Protein AF-A0A846TZV5-F1 (afdb_monomer)

pLDDT: mean 81.83, std 16.03, range [25.34, 96.94]

Mean predicted aligned error: 9.6 Å

Foldseek 3Di:
DVPVQVVVLVVQVPDDPVSLVVLLVVLVVVLVVVLVVVLVVLVVVCVVVVPDDVVVVLVPDPCVLVPVLDPPPLPFPPALQDPVVVVVRCVVCVPVNCPCVVSCRSLVSNLVSVVVVCVVVPLLAPVCVVVLVVLLCCLVVPLVVVLVCCCPPPVPRCVSVNVRPSVSSNVSNVVSVVSVLNNVDPDNPPVNVLVVLCVQQVVVLVVQLVVVCSLCCGSNHVVVSVVCGDDCVVVVVVVVSVVSSVVSSVCSVVCVVPDVHHPVVVVVVVVVVVVVVVVVVVVVVVVVD

Secondary structure (DSSP, 8-state):
-TTHHHHHHHHHHHS-HHHHHHHHHHHHHHHHHHHHHHHHHHHHHHHHTTPPPHHHHHHHSTTHHHHSS----SS-----S-HHHHHHHHHHTTTGGGTTHHHHHHHHHHHHHHHHHHHHTTTTSGGGHHHHHHHHIIIIIIIHHHHHHHHHH-GGG-HHHIIIIIHHHHHHHHHHHHHHHHTT-S--HHHHHHHHHHHHTHHHHHHHHHHHHHHHHSTTTT-HHHHS-STTHHHHHHHHHHHHHHHHHHHHHHHHHH-SS-HHHHHHHHHHHHHHHHHHHHHHHHHT-

InterPro domains:
  IPR007349 Domain of unknown function DUF418 [PF04235] (120-270)
  IPR052529 Bacterial Transport-Associated Protein [PTHR30590] (28-269)

Sequence (289 aa):
MAWSLPLAVFAIMISGPKAQKIWMIAGLTVHVLVIAGMDLVQLLFQFLMDIPDKTEFLNDSPVGGRAAAGEVSAAGITSTDSYWDMVQDRLNDFVGGRMEIPIMFFMGIGLFLVGAHLYHAGIFDERGRKLRLWIMTLAFGVGVPVDWACRLLVPDYTGAITRYITSTLVAFGILAAVAAFHARKTDTGILGTALSAVGKMALTCYILQNLVASIIFYDWGFGVANRIAGDNTVWWTMVIYLGIAGFLIGLSLVWLRFFKRSLVEWLWHGMFDGISAALDRRQQRIQSR

Solvent-accessible surface area (backbone atoms only — not comparable to full-atom values): 15494 Å² total; per-residue (Å²): 116,86,72,52,57,65,52,51,48,50,58,42,66,75,43,54,74,67,53,39,51,50,51,24,52,51,19,43,49,52,34,53,51,51,42,54,48,52,44,47,50,51,53,50,49,43,66,75,63,68,57,71,62,65,69,6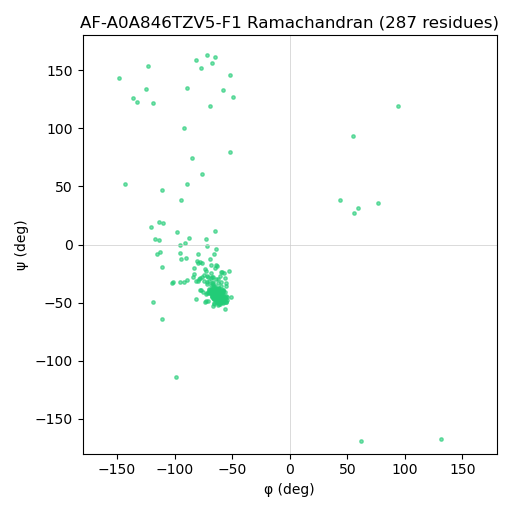2,62,36,72,75,36,103,52,46,45,53,57,80,66,48,78,76,72,75,64,79,67,90,58,50,65,40,71,64,56,44,51,49,44,51,61,74,39,48,64,72,74,44,66,58,50,65,52,52,49,34,35,49,50,13,52,49,44,51,52,51,51,41,53,75,64,27,44,58,41,72,86,12,52,66,60,28,52,51,41,30,44,49,9,60,68,43,23,46,55,50,38,48,47,35,60,74,77,41,47,94,69,30,55,56,49,40,65,66,48,31,46,51,40,34,50,49,16,51,50,27,50,54,25,55,57,52,47,74,40,96,68,62,56,72,67,44,48,43,53,50,33,35,60,69,24,43,70,44,49,52,52,48,49,54,50,54,48,45,40,42,39,29,51,58,49,67,23,42,52,75,71,46,55,39,98,56,29,67,62,53,50,51,53,52,49,53,50,51,50,50,51,48,37,51,49,29,52,57,46,57,73,80,37,98,62,35,72,52,58,52,52,50,50,54,52,50,54,53,52,50,56,51,50,53,58,50,52,54,59,58,74,74,106

Organism: NCBI:txid1736139

Nearest PDB structures (foldseek):
  6d7q-assembly1_A  TM=1.602E-01  e=7.843E+00  Rattus norvegicus

Structure (mmCIF, N/CA/C/O backbone):
data_AF-A0A846TZV5-F1
#
_entry.id   AF-A0A846TZV5-F1
#
loop_
_atom_site.group_PDB
_atom_site.id
_atom_site.type_symbol
_atom_site.label_atom_id
_atom_site.label_alt_id
_atom_site.label_comp_id
_atom_site.label_asym_id
_atom_site.label_entity_id
_atom_site.label_seq_id
_atom_site.pdbx_PDB_ins_code
_atom_site.Cartn_x
_atom_site.Cartn_y
_atom_site.Cartn_z
_atom_site.occupancy
_atom_site.B_iso_or_equiv
_atom_site.auth_seq_id
_atom_site.auth_comp_id
_atom_site.auth_asym_id
_atom_site.auth_atom_id
_atom_site.pdbx_PDB_model_num
ATOM 1 N N . MET A 1 1 ? 14.368 0.192 13.089 1.00 49.03 1 MET A N 1
ATOM 2 C CA . MET A 1 1 ? 13.464 1.304 12.710 1.00 49.03 1 MET A CA 1
ATOM 3 C C . MET A 1 1 ? 11.975 0.943 12.714 1.00 49.03 1 MET A C 1
ATOM 5 O O . MET A 1 1 ? 11.198 1.821 13.036 1.00 49.03 1 MET A O 1
ATOM 9 N N . ALA A 1 2 ? 11.536 -0.297 12.451 1.00 43.81 2 ALA A N 1
ATOM 10 C CA . ALA A 1 2 ? 10.097 -0.632 12.373 1.00 43.81 2 ALA A CA 1
ATOM 11 C C . ALA A 1 2 ? 9.255 -0.343 13.645 1.00 43.81 2 ALA A C 1
ATOM 13 O O . ALA A 1 2 ? 8.053 -0.121 13.547 1.00 43.81 2 ALA A O 1
ATOM 14 N N . TRP A 1 3 ? 9.875 -0.287 14.828 1.00 45.75 3 TRP A N 1
ATOM 15 C CA . TRP A 1 3 ? 9.183 -0.026 16.099 1.00 45.75 3 TRP A CA 1
ATOM 16 C C . TRP A 1 3 ? 8.882 1.459 16.372 1.00 45.75 3 TRP A C 1
ATOM 18 O O . TRP A 1 3 ? 8.092 1.757 17.262 1.00 45.75 3 TRP A O 1
ATOM 28 N N . SER A 1 4 ? 9.482 2.405 15.635 1.00 64.50 4 SER A N 1
ATOM 29 C CA . SER A 1 4 ? 9.335 3.839 15.937 1.00 64.50 4 SER A CA 1
ATOM 30 C C . SER A 1 4 ? 8.010 4.432 15.458 1.00 64.50 4 SER A C 1
ATOM 32 O O . SER A 1 4 ? 7.508 5.358 16.088 1.00 64.50 4 SER A O 1
ATOM 34 N N . LEU A 1 5 ? 7.419 3.906 14.379 1.00 72.69 5 LEU A N 1
ATOM 35 C CA . LEU A 1 5 ? 6.199 4.474 13.794 1.00 72.69 5 LEU A CA 1
ATOM 36 C C . LEU A 1 5 ? 4.957 4.242 14.672 1.00 72.69 5 LEU A C 1
ATOM 38 O O . LEU A 1 5 ? 4.283 5.226 14.976 1.00 72.69 5 LEU A O 1
ATOM 42 N N . PRO A 1 6 ? 4.668 3.020 15.167 1.00 76.00 6 PRO A N 1
ATOM 43 C CA . PRO A 1 6 ? 3.531 2.809 16.065 1.00 76.00 6 PRO A CA 1
ATOM 44 C C . PRO A 1 6 ? 3.649 3.611 17.366 1.00 76.00 6 PRO A C 1
ATOM 46 O O . PRO A 1 6 ? 2.661 4.170 17.830 1.00 76.00 6 PRO A O 1
ATOM 49 N N . LEU A 1 7 ? 4.861 3.722 17.924 1.00 81.19 7 LEU A N 1
ATOM 50 C CA . LEU A 1 7 ? 5.122 4.515 19.129 1.00 81.19 7 LEU A CA 1
ATOM 51 C C . LEU A 1 7 ? 4.924 6.016 18.885 1.00 81.19 7 LEU A C 1
ATOM 53 O O . LEU A 1 7 ? 4.293 6.686 19.700 1.00 81.19 7 LEU A O 1
ATOM 57 N N . ALA A 1 8 ? 5.418 6.540 17.760 1.00 79.25 8 ALA A N 1
ATOM 58 C CA . ALA A 1 8 ? 5.230 7.939 17.385 1.00 79.25 8 ALA A CA 1
ATOM 59 C C . ALA A 1 8 ? 3.747 8.265 17.175 1.00 79.25 8 ALA A C 1
ATOM 61 O O . ALA A 1 8 ? 3.238 9.233 17.738 1.00 79.25 8 ALA A O 1
ATOM 62 N N . VAL A 1 9 ? 3.032 7.423 16.425 1.00 82.56 9 VAL A N 1
ATOM 63 C CA . VAL A 1 9 ? 1.588 7.565 16.212 1.00 82.56 9 VAL A CA 1
ATOM 64 C C . VAL A 1 9 ? 0.837 7.516 17.540 1.00 82.56 9 VAL A C 1
ATOM 66 O O . VAL A 1 9 ? -0.000 8.376 17.789 1.00 82.56 9 VAL A O 1
ATOM 69 N N . PHE A 1 10 ? 1.155 6.565 18.420 1.00 83.44 10 PHE A N 1
ATOM 70 C CA . PHE A 1 10 ? 0.535 6.456 19.739 1.00 83.44 10 PHE A CA 1
ATOM 71 C C . PHE A 1 10 ? 0.749 7.716 20.590 1.00 83.44 10 PHE A C 1
ATOM 73 O O . PHE A 1 10 ? -0.212 8.261 21.132 1.00 83.44 10 PHE A O 1
ATOM 80 N N . ALA A 1 11 ? 1.980 8.232 20.645 1.00 85.75 11 ALA A N 1
ATOM 81 C CA . ALA A 1 11 ? 2.294 9.467 21.360 1.00 85.75 11 ALA A CA 1
ATOM 82 C C . ALA A 1 11 ? 1.506 10.671 20.809 1.00 85.75 11 ALA A C 1
ATOM 84 O O . ALA A 1 11 ? 0.977 11.477 21.577 1.00 85.75 11 ALA A O 1
ATOM 85 N N . ILE A 1 12 ? 1.364 10.764 19.482 1.00 84.94 12 ILE A N 1
ATOM 86 C CA . ILE A 1 12 ? 0.564 11.808 18.828 1.00 84.94 12 ILE A CA 1
ATOM 87 C C . ILE A 1 12 ? -0.930 11.616 19.119 1.00 84.94 12 ILE A C 1
ATOM 89 O O . ILE A 1 12 ? -1.633 12.589 19.374 1.00 84.94 12 ILE A O 1
ATOM 93 N N . MET A 1 13 ? -1.436 10.386 19.133 1.00 85.31 13 MET A N 1
ATOM 94 C CA . MET A 1 13 ? -2.851 10.107 19.396 1.00 85.31 13 MET A CA 1
ATOM 95 C C . MET A 1 13 ? -3.271 10.447 20.829 1.00 85.31 13 MET A C 1
ATOM 97 O O . MET A 1 13 ? -4.401 10.877 21.036 1.00 85.31 13 MET A O 1
ATOM 101 N N . ILE A 1 14 ? -2.371 10.312 21.808 1.00 88.38 14 ILE A N 1
ATOM 102 C CA . ILE A 1 14 ? -2.626 10.734 23.198 1.00 88.38 14 ILE A CA 1
ATOM 103 C C . ILE A 1 14 ? -2.587 12.264 23.345 1.00 88.38 14 ILE A C 1
ATOM 105 O O . ILE A 1 14 ? -3.147 12.824 24.288 1.00 88.38 14 ILE A O 1
ATOM 109 N N . SER A 1 15 ? -1.947 12.966 22.409 1.00 88.25 15 SER A N 1
ATOM 110 C CA . SER A 1 15 ? -1.919 14.427 22.402 1.00 88.25 15 SER A CA 1
ATOM 111 C C . SER A 1 15 ? -3.275 15.034 22.007 1.00 88.25 15 SER A C 1
ATOM 113 O O . SER A 1 15 ? -4.147 14.374 21.440 1.00 88.25 15 SER A O 1
ATOM 115 N N . GLY A 1 16 ? -3.471 16.322 22.305 1.00 88.31 16 GLY A N 1
ATOM 116 C CA . GLY A 1 16 ? -4.738 17.004 22.028 1.00 88.31 16 GLY A CA 1
ATOM 117 C C . GLY A 1 16 ? -5.074 17.121 20.526 1.00 88.31 16 GLY A C 1
ATOM 118 O O . GLY A 1 16 ? -4.173 17.096 19.684 1.00 88.31 16 GLY A O 1
ATOM 119 N N . PRO A 1 17 ? -6.348 17.375 20.159 1.00 87.12 17 PRO A N 1
ATOM 120 C CA . PRO A 1 17 ? -6.794 17.442 18.757 1.00 87.12 17 PRO A CA 1
ATOM 121 C C . PRO A 1 17 ? -6.019 18.451 17.896 1.00 87.12 17 PRO A C 1
ATOM 123 O O . PRO A 1 17 ? -5.780 18.233 16.709 1.00 87.12 17 PRO A O 1
ATOM 126 N N . LYS A 1 18 ? -5.584 19.565 18.502 1.00 88.62 18 LYS A N 1
ATOM 127 C CA . LYS A 1 18 ? -4.745 20.566 17.826 1.00 88.62 18 LYS A CA 1
ATOM 128 C C . LYS A 1 18 ? -3.387 19.986 17.429 1.00 88.62 18 LYS A C 1
ATOM 130 O O . LYS A 1 18 ? -2.945 20.212 16.309 1.00 88.62 18 LYS A O 1
ATOM 135 N N . ALA A 1 19 ? -2.752 19.231 18.323 1.00 88.31 19 ALA A N 1
ATOM 136 C CA . ALA A 1 19 ? -1.460 18.611 18.066 1.00 88.31 19 ALA A CA 1
ATOM 137 C C . ALA A 1 19 ? -1.575 17.536 16.978 1.00 88.31 19 ALA A C 1
ATOM 139 O O . ALA A 1 19 ? -0.787 17.554 16.039 1.00 88.31 19 ALA A O 1
ATOM 140 N N . GLN A 1 20 ? -2.610 16.691 17.018 1.00 88.88 20 GLN A N 1
ATOM 141 C CA . GLN A 1 20 ? -2.882 15.721 15.950 1.00 88.88 20 GLN A CA 1
ATOM 142 C C . GLN A 1 20 ? -3.025 16.394 14.576 1.00 88.88 20 GLN A C 1
ATOM 144 O O . GLN A 1 20 ? -2.420 15.950 13.603 1.00 88.88 20 GLN A O 1
ATOM 149 N N . LYS A 1 21 ? -3.770 17.506 14.491 1.00 89.31 21 LYS A N 1
ATOM 150 C CA . LYS A 1 21 ? -3.936 18.254 13.236 1.00 89.31 21 LYS A CA 1
ATOM 151 C C . LYS A 1 21 ? -2.627 18.884 12.749 1.00 89.31 21 LYS A C 1
ATOM 153 O O . LYS A 1 21 ? -2.362 18.857 11.550 1.00 89.31 21 LYS A O 1
ATOM 158 N N . ILE A 1 22 ? -1.808 19.421 13.656 1.00 89.62 22 ILE A N 1
ATOM 159 C CA . ILE A 1 22 ? -0.481 19.964 13.322 1.00 89.62 22 ILE A CA 1
ATOM 160 C C . ILE A 1 22 ? 0.417 18.856 12.771 1.00 89.62 22 ILE A C 1
ATOM 162 O O . ILE A 1 22 ? 0.981 19.026 11.696 1.00 89.62 22 ILE A O 1
ATOM 166 N N . TRP A 1 23 ? 0.504 17.712 13.454 1.00 88.81 23 TRP A N 1
ATOM 167 C CA . TRP A 1 23 ? 1.307 16.568 13.013 1.00 88.81 23 TRP A CA 1
ATOM 168 C C . TRP A 1 23 ? 0.838 15.996 11.678 1.00 88.81 23 TRP A C 1
ATOM 170 O O . TRP A 1 23 ? 1.662 15.650 10.837 1.00 88.81 23 TRP A O 1
ATOM 180 N N . MET A 1 24 ? -0.476 15.950 11.456 1.00 91.50 24 MET A N 1
ATOM 181 C CA . MET A 1 24 ? -1.055 15.539 10.181 1.00 91.50 24 MET A CA 1
ATOM 182 C C . MET A 1 24 ? -0.624 16.478 9.050 1.00 91.50 24 MET A C 1
ATOM 184 O O . MET A 1 24 ? -0.116 16.011 8.035 1.00 91.50 24 MET A O 1
ATOM 188 N N . ILE A 1 25 ? -0.790 17.794 9.226 1.00 90.69 25 ILE A N 1
ATOM 189 C CA . ILE A 1 25 ? -0.411 18.782 8.206 1.00 90.69 25 ILE A CA 1
ATOM 190 C C . ILE A 1 25 ? 1.101 18.759 7.986 1.00 90.69 25 ILE A C 1
ATOM 192 O O . ILE A 1 25 ? 1.540 18.700 6.846 1.00 90.69 25 ILE A O 1
ATOM 196 N N . ALA A 1 26 ? 1.900 18.746 9.052 1.00 89.50 26 ALA A N 1
ATOM 197 C CA . ALA A 1 26 ? 3.354 18.697 8.954 1.00 89.50 26 ALA A CA 1
ATOM 198 C C . ALA A 1 26 ? 3.829 17.441 8.209 1.00 89.50 26 ALA A C 1
ATOM 200 O O . ALA A 1 26 ? 4.616 17.557 7.275 1.00 89.50 26 ALA A O 1
ATOM 201 N N . GLY A 1 27 ? 3.313 16.259 8.564 1.00 87.06 27 GLY A N 1
ATOM 202 C CA . GLY A 1 27 ? 3.670 14.998 7.911 1.00 87.06 27 GLY A CA 1
ATOM 203 C C . GLY A 1 27 ? 3.310 14.977 6.425 1.00 87.06 27 GLY A C 1
ATOM 204 O O . GLY A 1 27 ? 4.139 14.599 5.601 1.00 87.06 27 GLY A O 1
ATOM 205 N N . LEU A 1 28 ? 2.108 15.446 6.069 1.00 89.50 28 LEU A N 1
ATOM 206 C CA . LEU A 1 28 ? 1.669 15.535 4.672 1.00 89.50 28 LEU A CA 1
ATOM 207 C C . LEU A 1 28 ? 2.468 16.571 3.875 1.00 89.50 28 LEU A C 1
ATOM 209 O O . LEU A 1 28 ? 2.851 16.298 2.742 1.00 89.50 28 LEU A O 1
ATOM 213 N N . THR A 1 29 ? 2.745 17.740 4.454 1.00 89.44 29 THR A N 1
ATOM 214 C CA . THR A 1 29 ? 3.538 18.785 3.799 1.00 89.44 29 THR A CA 1
ATOM 215 C C . THR A 1 29 ? 4.967 18.315 3.566 1.00 89.44 29 THR A C 1
ATOM 217 O O . THR A 1 29 ? 5.463 18.442 2.453 1.00 89.44 29 THR A O 1
ATOM 220 N N . VAL A 1 30 ? 5.618 17.727 4.576 1.00 88.81 30 VAL A N 1
ATOM 221 C CA . VAL A 1 30 ? 6.965 17.154 4.429 1.00 88.81 30 VAL A CA 1
ATOM 222 C C . VAL A 1 30 ? 6.970 16.090 3.338 1.00 88.81 30 VAL A C 1
ATOM 224 O O . VAL A 1 30 ? 7.837 16.124 2.474 1.00 88.81 30 VAL A O 1
ATOM 227 N N . HIS A 1 31 ? 5.979 15.196 3.329 1.00 87.38 31 HIS A N 1
ATOM 228 C CA . HIS A 1 31 ? 5.839 14.180 2.288 1.00 87.38 31 HIS A CA 1
ATOM 229 C C . HIS A 1 31 ? 5.762 14.796 0.887 1.00 87.38 31 HIS A C 1
ATOM 231 O O . HIS A 1 31 ? 6.594 14.492 0.039 1.00 87.38 31 HIS A O 1
ATOM 237 N N . VAL A 1 32 ? 4.823 15.716 0.653 1.00 88.12 32 VAL A N 1
ATOM 238 C CA . VAL A 1 32 ? 4.647 16.358 -0.661 1.00 88.12 32 VAL A CA 1
ATOM 239 C C . VAL A 1 32 ? 5.899 17.126 -1.086 1.00 88.12 32 VAL A C 1
ATOM 241 O O . VAL A 1 32 ? 6.298 17.027 -2.243 1.00 88.12 32 VAL A O 1
ATOM 244 N N . LEU A 1 33 ? 6.543 17.852 -0.168 1.00 88.81 33 LEU A N 1
ATOM 245 C CA . LEU A 1 33 ? 7.769 18.596 -0.461 1.00 88.81 33 LEU A CA 1
ATOM 246 C C . LEU A 1 33 ? 8.933 17.674 -0.822 1.00 88.81 33 LEU A C 1
ATOM 248 O O . LEU A 1 33 ? 9.683 17.990 -1.741 1.00 88.81 33 LEU A O 1
ATOM 252 N N . VAL A 1 34 ? 9.084 16.542 -0.133 1.00 85.94 34 VAL A N 1
ATOM 253 C CA . VAL A 1 34 ? 10.140 15.574 -0.448 1.00 85.94 34 VAL A CA 1
ATOM 254 C C . VAL A 1 34 ? 9.890 14.930 -1.807 1.00 85.94 34 VAL A C 1
ATOM 256 O O . VAL A 1 34 ? 10.816 14.870 -2.607 1.00 85.94 34 VAL A O 1
ATOM 259 N N . ILE A 1 35 ? 8.653 14.523 -2.110 1.00 83.94 35 ILE A N 1
ATOM 260 C CA . ILE A 1 35 ? 8.307 13.951 -3.420 1.00 83.94 35 ILE A CA 1
ATOM 261 C C . ILE A 1 35 ? 8.536 14.964 -4.548 1.00 83.94 35 ILE A C 1
ATOM 263 O O . ILE A 1 35 ? 9.207 14.646 -5.525 1.00 83.94 35 ILE A O 1
ATOM 267 N N . ALA A 1 36 ? 8.054 16.200 -4.389 1.00 83.31 36 ALA A N 1
ATOM 268 C CA . ALA A 1 36 ? 8.280 17.261 -5.368 1.00 83.31 36 ALA A CA 1
ATOM 269 C C . ALA A 1 36 ? 9.774 17.591 -5.525 1.00 83.31 36 ALA A C 1
ATOM 271 O O . ALA A 1 36 ? 10.239 17.832 -6.633 1.00 83.31 36 ALA A O 1
ATOM 272 N N . GLY A 1 37 ? 10.532 17.577 -4.425 1.00 83.88 37 GLY A N 1
ATOM 273 C CA . GLY A 1 37 ? 11.978 17.773 -4.439 1.00 83.88 37 GLY A CA 1
ATOM 274 C C . GLY A 1 37 ? 12.722 16.649 -5.161 1.00 83.88 37 GLY A C 1
ATOM 275 O O . GLY A 1 37 ? 13.642 16.936 -5.917 1.00 83.88 37 GLY A O 1
ATOM 276 N N . MET A 1 38 ? 12.318 15.390 -4.973 1.00 79.75 38 MET A N 1
ATOM 277 C CA . MET A 1 38 ? 12.904 14.242 -5.672 1.00 79.75 38 MET A CA 1
ATOM 278 C C . MET A 1 38 ? 12.672 14.316 -7.181 1.00 79.75 38 MET A C 1
ATOM 280 O O . MET A 1 38 ? 13.639 14.224 -7.935 1.00 79.75 38 MET A O 1
ATOM 284 N N . ASP A 1 39 ? 11.430 14.552 -7.616 1.00 78.12 39 ASP A N 1
ATOM 285 C CA . ASP A 1 39 ? 11.112 14.683 -9.045 1.00 78.12 39 ASP A CA 1
ATOM 286 C C . ASP A 1 39 ? 11.805 15.918 -9.653 1.00 78.12 39 ASP A C 1
ATOM 288 O O . ASP A 1 39 ? 12.327 15.850 -10.764 1.00 78.12 39 ASP A O 1
ATOM 292 N N . LEU A 1 40 ? 11.911 17.031 -8.912 1.00 82.94 40 LEU A N 1
ATOM 293 C CA . LEU A 1 40 ? 12.657 18.213 -9.357 1.00 82.94 40 LEU A CA 1
ATOM 294 C C . LEU A 1 40 ? 14.154 17.928 -9.513 1.00 82.94 40 LEU A C 1
ATOM 296 O O . LEU A 1 40 ? 14.746 18.336 -10.508 1.00 82.94 40 LEU A O 1
ATOM 300 N N . VAL A 1 41 ? 14.780 17.245 -8.551 1.00 81.94 41 VAL A N 1
ATOM 301 C CA . VAL A 1 41 ? 16.196 16.854 -8.642 1.00 81.94 41 VAL A CA 1
ATOM 302 C C . VAL A 1 41 ? 16.416 15.941 -9.841 1.00 81.94 41 VAL A C 1
ATOM 304 O O . VAL A 1 41 ? 17.385 16.133 -10.571 1.00 81.94 41 VAL A O 1
ATOM 307 N N . GLN A 1 42 ? 15.510 14.994 -10.078 1.00 75.19 42 GLN A N 1
ATOM 308 C CA . GLN A 1 42 ? 15.579 14.102 -11.229 1.00 75.19 42 GLN A CA 1
ATOM 309 C C . GLN A 1 42 ? 15.465 14.868 -12.553 1.00 75.19 42 GLN A C 1
ATOM 311 O O . GLN A 1 42 ? 16.288 14.672 -13.447 1.00 75.19 42 GLN A O 1
ATOM 316 N N . LEU A 1 43 ? 14.507 15.791 -12.650 1.00 77.44 43 LEU A N 1
ATOM 317 C CA . LEU A 1 43 ? 14.301 16.626 -13.830 1.00 77.44 43 LEU A CA 1
ATOM 318 C C . LEU A 1 43 ? 15.491 17.564 -14.086 1.00 77.44 43 LEU A C 1
ATOM 320 O O . LEU A 1 43 ? 15.948 17.688 -15.220 1.00 77.44 43 LEU A O 1
ATOM 324 N N . LEU A 1 44 ? 16.043 18.179 -13.035 1.00 82.19 44 LEU A N 1
ATOM 325 C CA . LEU A 1 44 ? 17.251 19.003 -13.128 1.00 82.19 44 LEU A CA 1
ATOM 326 C C . LEU A 1 44 ? 18.468 18.179 -13.545 1.00 82.19 44 LEU A C 1
ATOM 328 O O . LEU A 1 44 ? 19.256 18.638 -14.364 1.00 82.19 44 LEU A O 1
ATOM 332 N N . PHE A 1 45 ? 18.627 16.973 -13.001 1.00 80.19 45 PHE A N 1
ATOM 333 C CA . PHE A 1 45 ? 19.723 16.082 -13.363 1.00 80.19 45 PHE A CA 1
ATOM 334 C C . PHE A 1 45 ? 19.660 15.697 -14.845 1.00 80.19 45 PHE A C 1
ATOM 336 O O . PHE A 1 45 ? 20.667 15.804 -15.537 1.00 80.19 45 PHE A O 1
ATOM 343 N N . GLN A 1 46 ? 18.480 15.319 -15.346 1.00 74.44 46 GLN A N 1
ATOM 344 C CA . GLN A 1 46 ? 18.270 15.021 -16.767 1.00 74.44 46 GLN A CA 1
ATOM 345 C C . GLN A 1 46 ? 18.569 16.232 -17.654 1.00 74.44 46 GLN A C 1
ATOM 347 O O . GLN A 1 46 ? 19.310 16.104 -18.623 1.00 74.44 46 GLN A O 1
ATOM 352 N N . PHE A 1 47 ? 18.050 17.407 -17.284 1.00 79.88 47 PHE A N 1
ATOM 353 C CA . PHE A 1 47 ? 18.276 18.651 -18.018 1.00 79.88 47 PHE A CA 1
ATOM 354 C C . PHE A 1 47 ? 19.759 19.050 -18.066 1.00 79.88 47 PHE A C 1
ATOM 356 O O . PHE A 1 47 ? 20.252 19.472 -19.105 1.00 79.88 47 PHE A O 1
ATOM 363 N N . LEU A 1 48 ? 20.485 18.918 -16.949 1.00 82.81 48 LEU A N 1
ATOM 364 C CA . LEU A 1 48 ? 21.902 19.292 -16.858 1.00 82.81 48 LEU A CA 1
ATOM 365 C C . LEU A 1 48 ? 22.837 18.308 -17.565 1.00 82.81 48 LEU A C 1
ATOM 367 O O . LEU A 1 48 ? 23.900 18.714 -18.027 1.00 82.81 48 LEU A O 1
ATOM 371 N N . MET A 1 49 ? 22.475 17.027 -17.601 1.00 78.75 49 MET A N 1
ATOM 372 C CA . MET A 1 49 ? 23.314 15.967 -18.163 1.00 78.75 49 MET A CA 1
ATOM 373 C C . MET A 1 49 ? 23.050 15.713 -19.653 1.00 78.75 49 MET A C 1
ATOM 375 O O . MET A 1 49 ? 23.683 14.816 -20.204 1.00 78.75 49 MET A O 1
ATOM 379 N N . ASP A 1 50 ? 22.137 16.470 -20.280 1.00 69.38 50 ASP A N 1
ATOM 380 C CA . ASP A 1 50 ? 21.715 16.328 -21.687 1.00 69.38 50 ASP A CA 1
ATOM 381 C C . ASP A 1 50 ? 21.489 14.859 -22.079 1.00 69.38 50 ASP A C 1
ATOM 383 O O . ASP A 1 50 ? 21.888 14.388 -23.143 1.00 69.38 50 ASP A O 1
ATOM 387 N N . ILE A 1 51 ? 20.920 14.087 -21.145 1.00 63.28 51 ILE A N 1
ATOM 388 C CA . ILE A 1 51 ? 20.632 12.675 -21.381 1.00 63.28 51 ILE A CA 1
ATOM 389 C C . ILE A 1 51 ? 19.495 12.665 -22.406 1.00 63.28 51 ILE A C 1
ATOM 391 O O . ILE A 1 51 ? 18.436 13.216 -22.083 1.00 63.28 51 ILE A O 1
ATOM 395 N N . PRO A 1 52 ? 19.690 12.070 -23.604 1.00 56.16 52 PRO A N 1
ATOM 396 C CA . PRO A 1 52 ? 18.641 12.003 -24.609 1.00 56.16 52 PRO A CA 1
ATOM 397 C C . PRO A 1 52 ? 17.377 11.426 -23.987 1.00 56.16 52 PRO A C 1
ATOM 399 O O . PRO A 1 52 ? 17.456 10.571 -23.093 1.00 56.16 52 PRO A O 1
ATOM 402 N N . ASP A 1 53 ? 16.223 11.900 -24.454 1.00 56.03 53 ASP A N 1
ATOM 403 C CA . ASP A 1 53 ? 14.938 11.391 -23.997 1.00 56.03 53 ASP A CA 1
ATOM 404 C C . ASP A 1 53 ? 14.971 9.856 -24.063 1.00 56.03 53 ASP A C 1
ATOM 406 O O . ASP A 1 53 ? 15.381 9.271 -25.071 1.00 56.03 53 ASP A O 1
ATOM 410 N N . LYS A 1 54 ? 14.638 9.174 -22.957 1.00 50.59 54 LYS A N 1
ATOM 411 C CA . LYS A 1 54 ? 14.806 7.710 -22.857 1.00 50.59 54 LYS A CA 1
ATOM 412 C C . LYS A 1 54 ? 14.045 6.991 -23.975 1.00 50.59 54 LYS A C 1
ATOM 414 O O . LYS A 1 54 ? 14.415 5.885 -24.363 1.00 50.59 54 LYS A O 1
ATOM 419 N N . THR A 1 55 ? 13.014 7.637 -24.511 1.00 44.62 55 THR A N 1
ATOM 420 C CA . THR A 1 55 ? 12.241 7.236 -25.687 1.00 44.62 55 THR A CA 1
ATOM 421 C C . THR A 1 55 ? 13.097 7.013 -26.944 1.00 44.62 55 THR A C 1
ATOM 423 O O . THR A 1 55 ? 12.827 6.063 -27.677 1.00 44.62 55 THR A O 1
ATOM 426 N N . GLU A 1 56 ? 14.162 7.788 -27.181 1.00 42.34 56 GLU A N 1
ATOM 427 C CA . GLU A 1 56 ? 15.084 7.587 -28.314 1.00 42.34 56 GLU A CA 1
ATOM 428 C C . GLU A 1 56 ? 15.951 6.332 -28.120 1.00 42.34 56 GLU A C 1
ATOM 430 O O . GLU A 1 56 ? 16.093 5.517 -29.031 1.00 42.34 56 GLU A O 1
ATOM 435 N N . PHE A 1 57 ? 16.440 6.098 -26.898 1.00 42.06 57 PHE A N 1
ATOM 436 C CA . PHE A 1 57 ? 17.249 4.918 -26.565 1.00 42.06 57 PHE A CA 1
ATOM 437 C C . PHE A 1 57 ? 16.426 3.613 -26.581 1.00 42.06 57 PHE A C 1
ATOM 439 O O . PHE A 1 57 ? 16.941 2.541 -26.910 1.00 42.06 57 PHE A O 1
ATOM 446 N N . LEU A 1 58 ? 15.134 3.687 -26.242 1.00 40.59 58 LEU A N 1
ATOM 447 C CA . LEU A 1 58 ? 14.210 2.547 -26.248 1.00 40.59 58 LEU A CA 1
ATOM 448 C C . LEU A 1 58 ? 13.750 2.136 -27.653 1.00 40.59 58 LEU A C 1
ATOM 450 O O . LEU A 1 58 ? 13.468 0.955 -27.856 1.00 40.59 58 LEU A O 1
ATOM 454 N N . ASN A 1 59 ? 13.709 3.069 -28.608 1.00 39.75 59 ASN A N 1
ATOM 455 C CA . ASN A 1 59 ? 13.320 2.786 -29.991 1.00 39.75 59 ASN A CA 1
ATOM 456 C C . ASN A 1 59 ? 14.438 2.122 -30.814 1.00 39.75 59 ASN A C 1
ATOM 458 O O . ASN A 1 59 ? 14.132 1.330 -31.702 1.00 39.75 59 ASN A O 1
ATOM 462 N N . ASP A 1 60 ? 15.711 2.385 -30.497 1.00 37.97 60 ASP A N 1
ATOM 463 C CA . ASP A 1 60 ? 16.869 1.820 -31.218 1.00 37.97 60 ASP A CA 1
ATOM 464 C C . ASP A 1 60 ? 17.445 0.543 -30.572 1.00 37.97 60 ASP A C 1
ATOM 466 O O . ASP A 1 60 ? 18.303 -0.145 -31.131 1.00 37.97 60 ASP A O 1
ATOM 470 N N . SER A 1 61 ? 16.949 0.174 -29.389 1.00 33.16 61 SER A N 1
ATOM 471 C CA . SER A 1 61 ? 17.315 -1.072 -28.717 1.00 33.16 61 SER A CA 1
ATOM 472 C C . SER A 1 61 ? 16.370 -2.205 -29.146 1.00 33.16 61 SER A C 1
ATOM 474 O O . SER A 1 61 ? 15.156 -2.048 -29.005 1.00 33.16 61 SER A O 1
ATOM 476 N N . PRO A 1 62 ? 16.846 -3.426 -29.485 1.00 32.28 62 PRO A N 1
ATOM 477 C CA . PRO A 1 62 ? 15.988 -4.605 -29.737 1.00 32.28 62 PRO A CA 1
ATOM 478 C C . PRO A 1 62 ? 15.215 -5.091 -28.484 1.00 32.28 62 PRO A C 1
ATOM 480 O O . PRO A 1 62 ? 14.634 -6.173 -28.452 1.00 32.28 62 PRO A O 1
ATOM 483 N N . VAL A 1 63 ? 15.232 -4.271 -27.433 1.00 36.59 63 VAL A N 1
ATOM 484 C CA . VAL A 1 63 ? 14.747 -4.439 -26.067 1.00 36.59 63 VAL A CA 1
ATOM 485 C C . VAL A 1 63 ? 13.569 -3.482 -25.787 1.00 36.59 63 VAL A C 1
ATOM 487 O O . VAL A 1 63 ? 13.046 -3.487 -24.678 1.00 36.59 63 VAL A O 1
ATOM 490 N N . GLY A 1 64 ? 13.091 -2.702 -26.771 1.00 25.34 64 GLY A N 1
ATOM 491 C CA . GLY A 1 64 ? 11.992 -1.728 -26.618 1.00 25.34 64 GLY A CA 1
ATOM 492 C C . GLY A 1 64 ? 10.693 -2.282 -26.002 1.00 25.34 64 GLY A C 1
ATOM 493 O O . GLY A 1 64 ? 9.951 -1.550 -25.353 1.00 25.34 64 GLY A O 1
ATOM 494 N N . GLY A 1 65 ? 10.461 -3.599 -26.076 1.00 30.66 65 GLY A N 1
ATOM 495 C CA . GLY A 1 65 ? 9.351 -4.277 -25.388 1.00 30.66 65 GLY A CA 1
ATOM 496 C C . GLY A 1 65 ? 9.566 -4.574 -23.892 1.00 30.66 65 GLY A C 1
ATOM 497 O O . GLY A 1 65 ? 8.598 -4.847 -23.185 1.00 30.66 65 GLY A O 1
ATOM 498 N N . ARG A 1 66 ? 10.804 -4.521 -23.378 1.00 33.38 66 ARG A N 1
ATOM 499 C CA . ARG A 1 66 ? 11.128 -4.781 -21.958 1.00 33.38 66 ARG A CA 1
ATOM 500 C C . ARG A 1 66 ? 10.927 -3.558 -21.063 1.00 33.38 66 ARG A C 1
ATOM 502 O O . ARG A 1 66 ? 10.663 -3.735 -19.884 1.00 33.38 66 ARG A O 1
ATOM 509 N N . ALA A 1 67 ? 10.998 -2.342 -21.603 1.00 31.55 67 ALA A N 1
ATOM 510 C CA . ALA A 1 67 ? 10.831 -1.119 -20.812 1.00 31.55 67 ALA A CA 1
ATOM 511 C C . ALA A 1 67 ? 9.359 -0.751 -20.556 1.00 31.55 67 ALA A C 1
ATOM 513 O O . ALA A 1 67 ? 9.027 -0.237 -19.491 1.00 31.55 67 ALA A O 1
ATOM 514 N N . ALA A 1 68 ? 8.457 -1.085 -21.487 1.00 28.73 68 ALA A N 1
ATOM 515 C CA . ALA A 1 68 ? 7.011 -0.951 -21.277 1.00 28.73 68 ALA A CA 1
ATOM 516 C C . ALA A 1 68 ? 6.485 -1.951 -20.225 1.00 28.73 68 ALA A C 1
ATOM 518 O O . ALA A 1 68 ? 5.490 -1.697 -19.544 1.00 28.73 68 ALA A O 1
ATOM 519 N N . ALA A 1 69 ? 7.197 -3.067 -20.045 1.00 28.41 69 ALA A N 1
ATOM 520 C CA . ALA A 1 69 ? 6.991 -4.062 -19.000 1.00 28.41 69 ALA A CA 1
ATOM 521 C C . ALA A 1 69 ? 7.805 -3.732 -17.736 1.00 28.41 69 ALA A C 1
ATOM 523 O O . ALA A 1 69 ? 8.523 -4.567 -17.196 1.00 28.41 69 ALA A O 1
ATOM 524 N N . GLY A 1 70 ? 7.662 -2.501 -17.251 1.00 31.20 70 GLY A N 1
ATOM 525 C CA . GLY A 1 70 ? 8.226 -2.068 -15.986 1.00 31.20 70 GLY A CA 1
ATOM 526 C C . GLY A 1 70 ? 9.584 -1.403 -16.142 1.00 31.20 70 GLY A C 1
ATOM 527 O O . GLY A 1 70 ? 10.590 -2.032 -16.461 1.00 31.20 70 GLY A O 1
ATOM 528 N N . GLU A 1 71 ? 9.634 -0.143 -15.725 1.00 31.92 71 GLU A N 1
ATOM 529 C CA . GLU A 1 71 ? 10.765 0.344 -14.953 1.00 31.92 71 GLU A CA 1
ATOM 530 C C . GLU A 1 71 ? 11.000 -0.603 -13.760 1.00 31.92 71 GLU A C 1
ATOM 532 O O . GLU A 1 71 ? 10.653 -0.322 -12.613 1.00 31.92 71 GLU A O 1
ATOM 537 N N . VAL A 1 72 ? 11.655 -1.738 -13.999 1.00 35.50 72 VAL A N 1
ATOM 538 C CA . VAL A 1 72 ? 12.451 -2.421 -12.984 1.00 35.50 72 VAL A CA 1
ATOM 539 C C . VAL A 1 72 ? 13.750 -1.625 -12.851 1.00 35.50 72 VAL A C 1
ATOM 541 O O . VAL A 1 72 ? 14.850 -2.098 -13.086 1.00 35.50 72 VAL A O 1
ATOM 544 N N . SER A 1 73 ? 13.593 -0.361 -12.465 1.00 36.22 73 SER A N 1
ATOM 545 C CA . SER A 1 73 ? 14.548 0.344 -11.623 1.00 36.22 73 SER A CA 1
ATOM 546 C C . SER A 1 73 ? 13.880 0.581 -10.268 1.00 36.22 73 SER A C 1
ATOM 548 O O . SER A 1 73 ? 13.892 1.666 -9.698 1.00 36.22 73 SER A O 1
ATOM 550 N N . ALA A 1 74 ? 13.252 -0.465 -9.726 1.00 33.50 74 ALA A N 1
ATOM 551 C CA . ALA A 1 74 ? 12.948 -0.533 -8.305 1.00 33.50 74 ALA A CA 1
ATOM 552 C C . ALA A 1 74 ? 14.189 -1.091 -7.591 1.00 33.50 74 ALA A C 1
ATOM 554 O O . ALA A 1 74 ? 14.235 -2.263 -7.214 1.00 33.50 74 ALA A O 1
ATOM 555 N N . ALA A 1 75 ? 15.206 -0.232 -7.465 1.00 38.66 75 ALA A N 1
ATOM 556 C CA . ALA A 1 75 ? 16.461 -0.462 -6.749 1.00 38.66 75 ALA A CA 1
ATOM 557 C C . ALA A 1 75 ? 17.234 -1.719 -7.199 1.00 38.66 75 ALA A C 1
ATOM 559 O O . ALA A 1 75 ? 17.004 -2.805 -6.680 1.00 38.66 75 ALA A O 1
ATOM 560 N N . GLY A 1 76 ? 18.175 -1.584 -8.135 1.00 43.50 76 GLY A N 1
ATOM 561 C CA . GLY A 1 76 ? 19.365 -2.447 -8.200 1.00 43.50 76 GLY A CA 1
ATOM 562 C C . GLY A 1 76 ? 19.192 -3.973 -8.287 1.00 43.50 76 GLY A C 1
ATOM 563 O O . GLY A 1 76 ? 20.088 -4.670 -7.833 1.00 43.50 76 GLY A O 1
ATOM 564 N N . ILE A 1 77 ? 18.097 -4.518 -8.836 1.00 49.12 77 ILE A N 1
ATOM 565 C CA . ILE A 1 77 ? 18.066 -5.947 -9.203 1.00 49.12 77 ILE A CA 1
ATOM 566 C C . ILE A 1 77 ? 18.510 -6.055 -10.659 1.00 49.12 77 ILE A C 1
ATOM 568 O O . ILE A 1 77 ? 17.731 -5.784 -11.570 1.00 49.12 77 ILE A O 1
ATOM 572 N N . THR A 1 78 ? 19.770 -6.415 -10.873 1.00 55.16 78 THR A N 1
ATOM 573 C CA . THR A 1 78 ? 20.372 -6.594 -12.203 1.00 55.16 78 THR A CA 1
ATOM 574 C C . THR A 1 78 ? 20.092 -7.978 -12.799 1.00 55.16 78 THR A C 1
ATOM 576 O O . THR A 1 78 ? 20.136 -8.120 -14.018 1.00 55.16 78 THR A O 1
ATOM 579 N N . SER A 1 79 ? 19.747 -8.979 -11.978 1.00 69.00 79 SER A N 1
ATOM 580 C CA . SER A 1 79 ? 19.352 -10.326 -12.415 1.00 69.00 79 SER A CA 1
ATOM 581 C C . SER A 1 79 ? 18.324 -10.945 -11.458 1.00 69.00 79 SER A C 1
ATOM 583 O O . SER A 1 79 ? 18.391 -10.751 -10.244 1.00 69.00 79 SER A O 1
ATOM 585 N N . THR A 1 80 ? 17.366 -11.703 -12.005 1.00 81.25 80 THR A N 1
ATOM 586 C CA . THR A 1 80 ? 16.447 -12.544 -11.214 1.00 81.25 80 THR A CA 1
ATOM 587 C C . THR A 1 80 ? 16.708 -14.038 -11.395 1.00 81.25 80 THR A C 1
ATOM 589 O O . THR A 1 80 ? 15.852 -14.858 -11.068 1.00 81.25 80 THR A O 1
ATOM 592 N N . ASP A 1 81 ? 17.890 -14.407 -11.891 1.00 82.38 81 ASP A N 1
ATOM 593 C CA . ASP A 1 81 ? 18.243 -15.792 -12.232 1.00 82.38 81 ASP A CA 1
ATOM 594 C C . ASP A 1 81 ? 18.507 -16.653 -10.987 1.00 82.38 81 ASP A C 1
ATOM 596 O O . ASP A 1 81 ? 18.317 -17.869 -11.004 1.00 82.38 81 ASP A O 1
ATOM 600 N N . SER A 1 82 ? 18.919 -16.021 -9.884 1.00 87.31 82 SER A N 1
ATOM 601 C CA . SER A 1 82 ? 19.251 -16.672 -8.615 1.00 87.31 82 SER A CA 1
ATOM 602 C C . SER A 1 82 ? 18.665 -15.895 -7.441 1.00 87.31 82 SER A C 1
ATOM 604 O O . SER A 1 82 ? 18.935 -14.709 -7.250 1.00 87.31 82 SER A O 1
ATOM 606 N N . TYR A 1 83 ? 17.894 -16.586 -6.595 1.00 87.44 83 TYR A N 1
ATOM 607 C CA . TYR A 1 83 ? 17.380 -16.013 -5.349 1.00 87.44 83 TYR A CA 1
ATOM 608 C C . TYR A 1 83 ? 18.511 -15.512 -4.435 1.00 87.44 83 TYR A C 1
ATOM 610 O O . TYR A 1 83 ? 18.374 -14.471 -3.795 1.00 87.44 83 TYR A O 1
ATOM 618 N N . TRP A 1 84 ? 19.627 -16.243 -4.368 1.00 91.00 84 TRP A N 1
ATOM 619 C CA . TRP A 1 84 ? 20.741 -15.886 -3.489 1.00 91.00 84 TRP A CA 1
ATOM 620 C C . TRP A 1 84 ? 21.498 -14.659 -3.975 1.00 91.00 84 TRP A C 1
ATOM 622 O O . TRP A 1 84 ? 21.897 -13.842 -3.148 1.00 91.00 84 TRP A O 1
ATOM 632 N N . ASP A 1 85 ? 21.606 -14.487 -5.287 1.00 87.56 85 ASP A N 1
ATOM 633 C CA . ASP A 1 85 ? 22.249 -13.319 -5.884 1.00 87.56 85 ASP A CA 1
ATOM 634 C C . ASP A 1 85 ? 21.408 -12.077 -5.572 1.00 87.56 85 ASP A C 1
ATOM 636 O O . ASP A 1 85 ? 21.928 -11.090 -5.059 1.00 87.56 85 ASP A O 1
ATOM 640 N N . MET A 1 86 ? 20.078 -12.182 -5.689 1.00 85.50 86 MET A N 1
ATOM 641 C CA . MET A 1 86 ? 19.166 -11.118 -5.257 1.00 85.50 86 MET A CA 1
ATOM 642 C C . MET A 1 86 ? 19.312 -10.796 -3.762 1.00 85.50 86 MET A C 1
ATOM 644 O O . MET A 1 86 ? 19.266 -9.631 -3.369 1.00 85.50 86 MET A O 1
ATOM 648 N N . VAL A 1 87 ? 19.473 -11.801 -2.893 1.00 88.12 87 VAL A N 1
ATOM 649 C CA . VAL A 1 87 ? 19.717 -11.567 -1.458 1.00 88.12 87 VAL A CA 1
ATOM 650 C C . VAL A 1 87 ? 21.044 -10.835 -1.250 1.00 88.12 87 VAL A C 1
ATOM 652 O O . VAL A 1 87 ? 21.095 -9.886 -0.466 1.00 88.12 87 VAL A O 1
ATOM 655 N N . GLN A 1 88 ? 22.099 -11.244 -1.952 1.00 87.81 88 GLN A N 1
ATOM 656 C CA . GLN A 1 88 ? 23.416 -10.621 -1.879 1.00 87.81 88 GLN A CA 1
ATOM 657 C C . GLN A 1 88 ? 23.380 -9.166 -2.363 1.00 87.81 88 GLN A C 1
ATOM 659 O O . GLN A 1 88 ? 23.895 -8.289 -1.669 1.00 87.81 88 GLN A O 1
ATOM 664 N N . ASP A 1 89 ? 22.689 -8.878 -3.463 1.00 82.94 89 ASP A N 1
ATOM 665 C CA . ASP A 1 89 ? 22.496 -7.518 -3.974 1.00 82.94 89 ASP A CA 1
ATOM 666 C C . ASP A 1 89 ? 21.782 -6.630 -2.951 1.00 82.94 89 ASP A C 1
ATOM 668 O O . ASP A 1 89 ? 22.206 -5.508 -2.676 1.00 82.94 89 ASP A O 1
ATOM 672 N N . ARG A 1 90 ? 20.741 -7.154 -2.292 1.00 83.75 90 ARG A N 1
ATOM 673 C CA . ARG A 1 90 ? 20.004 -6.435 -1.238 1.00 83.75 90 ARG A CA 1
ATOM 674 C C . ARG A 1 90 ? 20.828 -6.196 0.028 1.00 83.75 90 ARG A C 1
ATOM 676 O O . ARG A 1 90 ? 20.536 -5.251 0.767 1.00 83.75 90 ARG A O 1
ATOM 683 N N . LEU A 1 91 ? 21.802 -7.058 0.315 1.00 86.75 91 LEU A N 1
ATOM 684 C CA . LEU A 1 91 ? 22.748 -6.874 1.417 1.00 86.75 91 LEU A CA 1
ATOM 685 C C . LEU A 1 91 ? 23.817 -5.836 1.064 1.00 86.75 91 LEU A C 1
ATOM 687 O O . LEU A 1 91 ? 24.162 -5.016 1.912 1.00 86.75 91 LEU A O 1
ATOM 691 N N . ASN A 1 92 ? 24.292 -5.832 -0.180 1.00 86.75 92 ASN A N 1
ATOM 692 C CA . ASN A 1 92 ? 25.272 -4.863 -0.663 1.00 86.75 92 ASN A CA 1
ATOM 693 C C . ASN A 1 92 ? 24.670 -3.455 -0.770 1.00 86.75 92 ASN A C 1
ATOM 695 O O . ASN A 1 92 ? 25.282 -2.488 -0.323 1.00 86.75 92 ASN A O 1
ATOM 699 N N . ASP A 1 93 ? 23.435 -3.343 -1.264 1.00 80.56 93 ASP A N 1
ATOM 700 C CA . ASP A 1 93 ? 22.669 -2.093 -1.326 1.00 80.56 93 ASP A CA 1
ATOM 701 C C . ASP A 1 93 ? 21.738 -1.916 -0.110 1.00 80.56 93 ASP A C 1
ATOM 703 O O . ASP A 1 93 ? 20.595 -1.455 -0.199 1.00 80.56 93 ASP A O 1
ATOM 707 N N . PHE A 1 94 ? 22.197 -2.319 1.080 1.00 82.12 94 PHE A N 1
ATOM 708 C CA . PHE A 1 94 ? 21.341 -2.289 2.266 1.00 82.12 94 PHE A CA 1
ATOM 709 C C . PHE A 1 94 ? 20.873 -0.868 2.612 1.00 82.12 94 PHE A C 1
ATOM 711 O O . PHE A 1 94 ? 19.722 -0.674 3.017 1.00 82.12 94 PHE A O 1
ATOM 718 N N . VAL A 1 95 ? 21.757 0.123 2.481 1.00 80.12 95 VAL A N 1
ATOM 719 C CA . VAL A 1 95 ? 21.455 1.519 2.823 1.00 80.12 95 VAL A CA 1
ATOM 720 C C . VAL A 1 95 ? 20.692 2.209 1.692 1.00 80.12 95 VAL A C 1
ATOM 722 O O . VAL A 1 95 ? 19.661 2.822 1.968 1.00 80.12 95 VAL A O 1
ATOM 725 N N . GLY A 1 96 ? 21.140 2.073 0.438 1.00 74.25 96 GLY A N 1
ATOM 726 C CA . GLY A 1 96 ? 20.514 2.732 -0.713 1.00 74.25 96 GLY A CA 1
ATOM 727 C C . GLY A 1 96 ? 19.071 2.279 -0.921 1.00 74.25 96 GLY A C 1
ATOM 728 O O . GLY A 1 96 ? 18.167 3.116 -0.956 1.00 74.25 96 GLY A O 1
ATOM 729 N N .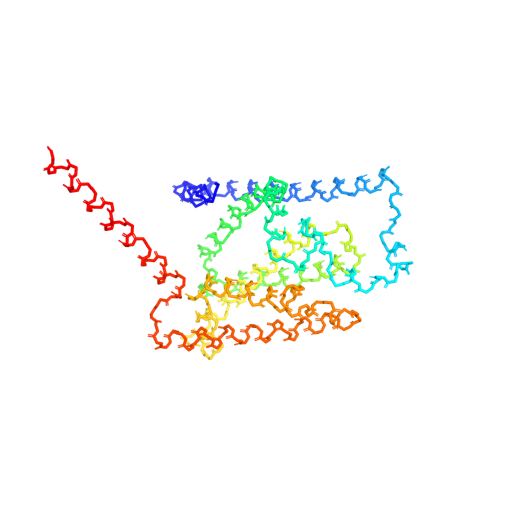 GLY A 1 97 ? 18.812 0.969 -0.861 1.00 69.94 97 GLY A N 1
ATOM 730 C CA . GLY A 1 97 ? 17.462 0.399 -0.941 1.00 69.94 97 GLY A CA 1
ATOM 731 C C . GLY A 1 97 ? 16.515 0.775 0.212 1.00 69.94 97 GLY A C 1
ATOM 732 O O . GLY A 1 97 ? 15.347 0.387 0.206 1.00 69.94 97 GLY A O 1
ATOM 733 N N . ARG A 1 98 ? 16.988 1.509 1.229 1.00 77.25 98 ARG A N 1
ATOM 734 C CA . ARG A 1 98 ? 16.203 1.948 2.398 1.00 77.25 98 ARG A CA 1
ATOM 735 C C . ARG A 1 98 ? 16.080 3.463 2.521 1.00 77.25 98 ARG A C 1
ATOM 737 O O . ARG A 1 98 ? 15.456 3.935 3.475 1.00 77.25 98 ARG A O 1
ATOM 744 N N . MET A 1 99 ? 16.589 4.222 1.554 1.00 76.75 99 MET A N 1
ATOM 745 C CA . MET A 1 99 ? 16.466 5.684 1.538 1.00 76.75 99 MET A CA 1
ATOM 746 C C . MET A 1 99 ? 15.009 6.164 1.436 1.00 76.75 99 MET A C 1
ATOM 748 O O . MET A 1 99 ? 14.711 7.287 1.830 1.00 76.75 99 MET A O 1
ATOM 752 N N . GLU A 1 100 ? 14.077 5.304 1.008 1.00 70.75 100 GLU A N 1
ATOM 753 C CA . GLU A 1 100 ? 12.637 5.594 1.006 1.00 70.75 100 GLU A CA 1
ATOM 754 C C . GLU A 1 100 ? 11.976 5.497 2.401 1.00 70.75 100 GLU A C 1
ATOM 756 O O . GLU A 1 100 ? 10.864 5.992 2.593 1.00 70.75 100 GLU A O 1
ATOM 761 N N . ILE A 1 101 ? 12.621 4.877 3.403 1.00 81.31 101 ILE A N 1
ATOM 762 C CA . ILE A 1 101 ? 12.014 4.655 4.733 1.00 81.31 101 ILE A CA 1
ATOM 763 C C . ILE A 1 101 ? 11.584 5.964 5.415 1.00 81.31 101 ILE A C 1
ATOM 765 O O . ILE A 1 101 ? 10.464 6.002 5.927 1.00 81.31 101 ILE A O 1
ATOM 769 N N . PRO A 1 102 ? 12.396 7.040 5.448 1.00 80.56 102 PRO A N 1
ATOM 770 C CA . PRO A 1 102 ? 11.972 8.307 6.041 1.00 80.56 102 PRO A CA 1
ATOM 771 C C . PRO A 1 102 ? 10.726 8.890 5.365 1.00 80.56 102 PRO A C 1
ATOM 773 O O . PRO A 1 102 ? 9.830 9.379 6.050 1.00 80.56 102 PRO A O 1
ATOM 776 N N . ILE A 1 103 ? 10.629 8.774 4.037 1.00 76.56 103 ILE A N 1
ATOM 777 C CA . ILE A 1 103 ? 9.471 9.232 3.256 1.00 76.56 103 ILE A CA 1
ATOM 778 C C . ILE A 1 103 ? 8.230 8.452 3.685 1.00 76.56 103 ILE A C 1
ATOM 780 O O . ILE A 1 103 ? 7.230 9.037 4.102 1.00 76.56 103 ILE A O 1
ATOM 784 N N . MET A 1 104 ? 8.330 7.119 3.687 1.00 80.38 104 MET A N 1
ATOM 785 C CA . MET A 1 104 ? 7.253 6.239 4.140 1.00 80.38 104 MET A CA 1
ATOM 786 C C . MET A 1 104 ? 6.861 6.487 5.600 1.00 80.38 104 MET A C 1
ATOM 788 O O . MET A 1 104 ? 5.692 6.342 5.951 1.00 80.38 104 MET A O 1
ATOM 792 N N . PHE A 1 105 ? 7.807 6.882 6.452 1.00 83.75 105 PHE A N 1
ATOM 793 C CA . PHE A 1 105 ? 7.553 7.184 7.856 1.00 83.75 105 PHE A CA 1
ATOM 794 C C . PHE A 1 105 ? 6.668 8.428 8.027 1.00 83.75 105 PHE A C 1
ATOM 796 O O . PHE A 1 105 ? 5.623 8.352 8.677 1.00 83.75 105 PHE A O 1
ATOM 803 N N . PHE A 1 106 ? 7.037 9.561 7.418 1.00 82.62 106 PHE A N 1
ATOM 804 C CA . PHE A 1 106 ? 6.239 10.793 7.502 1.00 82.62 106 PHE A CA 1
ATOM 805 C C . PHE A 1 106 ? 4.896 10.657 6.786 1.00 82.62 106 PHE A C 1
ATOM 807 O O . PHE A 1 106 ? 3.865 11.070 7.326 1.00 82.62 106 PHE A O 1
ATOM 814 N N . MET A 1 107 ? 4.894 10.002 5.622 1.00 85.06 107 MET A N 1
ATOM 815 C CA . MET A 1 107 ? 3.675 9.640 4.908 1.00 85.06 107 MET A CA 1
ATOM 816 C C . MET A 1 107 ? 2.762 8.785 5.791 1.00 85.06 107 MET A C 1
ATOM 818 O O . MET A 1 107 ? 1.586 9.099 5.946 1.00 85.06 107 MET A O 1
ATOM 822 N N . GLY A 1 108 ? 3.301 7.737 6.417 1.00 87.38 108 GLY A N 1
ATOM 823 C CA . GLY A 1 108 ? 2.549 6.826 7.274 1.00 87.38 108 GLY A CA 1
ATOM 824 C C . GLY A 1 108 ? 1.869 7.542 8.438 1.00 87.38 108 GLY A C 1
ATOM 825 O O . GLY A 1 108 ? 0.686 7.311 8.679 1.00 87.38 108 GLY A O 1
ATOM 826 N N . ILE A 1 109 ? 2.569 8.465 9.109 1.00 87.44 109 ILE A N 1
ATOM 827 C CA . ILE A 1 109 ? 1.980 9.299 10.169 1.00 87.44 109 ILE A CA 1
ATOM 828 C C . ILE A 1 109 ? 0.856 10.175 9.606 1.00 87.44 109 ILE A C 1
ATOM 830 O O . ILE A 1 109 ? -0.247 10.182 10.154 1.00 87.44 109 ILE A O 1
ATOM 834 N N . GLY A 1 110 ? 1.109 10.893 8.508 1.00 89.25 110 GLY A N 1
ATOM 835 C CA . GLY A 1 110 ? 0.120 11.773 7.886 1.00 89.25 110 GLY A CA 1
ATOM 836 C C . GLY A 1 110 ? -1.148 11.022 7.478 1.00 89.25 110 GLY A C 1
ATOM 837 O O . GLY A 1 110 ? -2.250 11.405 7.868 1.00 89.25 110 GLY A O 1
ATOM 838 N N . LEU A 1 111 ? -0.999 9.909 6.758 1.00 90.56 111 LEU A N 1
ATOM 839 C CA . LEU A 1 111 ? -2.116 9.097 6.273 1.00 90.56 111 LEU A CA 1
ATOM 840 C C . LEU A 1 111 ? -2.866 8.388 7.392 1.00 90.56 111 LEU A C 1
ATOM 842 O O . LEU A 1 111 ? -4.096 8.333 7.347 1.00 90.56 111 LEU A O 1
ATOM 846 N N . PHE A 1 112 ? -2.162 7.900 8.416 1.00 91.50 112 PHE A N 1
ATOM 847 C CA . PHE A 1 112 ? -2.809 7.341 9.596 1.00 91.50 112 PHE A CA 1
ATOM 848 C C . PHE A 1 112 ? -3.695 8.387 10.275 1.00 91.50 112 PHE A C 1
ATOM 850 O O . PHE A 1 112 ? -4.857 8.114 10.572 1.00 91.50 112 PHE A O 1
ATOM 857 N N . LEU A 1 113 ? -3.175 9.601 10.480 1.00 91.56 113 LEU A N 1
ATOM 858 C CA . LEU A 1 113 ? -3.931 10.676 11.115 1.00 91.56 113 LEU A CA 1
ATOM 859 C C . LEU A 1 113 ? -5.115 11.119 10.254 1.00 91.56 113 LEU A C 1
ATOM 861 O O . 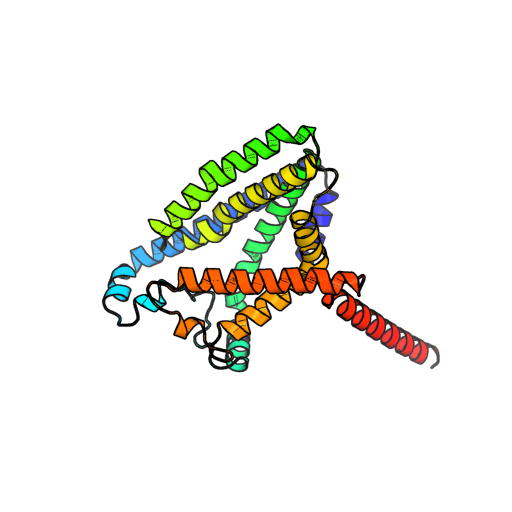LEU A 1 113 ? -6.196 11.317 10.803 1.00 91.56 113 LEU A O 1
ATOM 865 N N . VAL A 1 114 ? -4.965 11.210 8.928 1.00 93.00 114 VAL A N 1
ATOM 866 C CA . VAL A 1 114 ? -6.102 11.451 8.020 1.00 93.00 114 VAL A CA 1
ATOM 867 C C . VAL A 1 114 ? -7.155 10.357 8.191 1.00 93.00 114 VAL A C 1
ATOM 869 O O . VAL A 1 114 ? -8.328 10.666 8.389 1.00 93.00 114 VAL A O 1
ATOM 872 N N . GLY A 1 115 ? -6.747 9.086 8.187 1.00 92.69 115 GLY A N 1
ATOM 873 C CA . GLY A 1 115 ? -7.637 7.949 8.422 1.00 92.69 115 GLY A CA 1
ATOM 874 C C . GLY A 1 115 ? -8.368 8.036 9.765 1.00 92.69 115 GLY A C 1
ATOM 875 O O . GLY A 1 115 ? -9.586 7.866 9.808 1.00 92.69 115 GLY A O 1
ATOM 876 N N . ALA A 1 116 ? -7.663 8.379 10.844 1.00 91.38 116 ALA A N 1
ATOM 877 C CA . ALA A 1 116 ? -8.247 8.574 12.169 1.00 91.38 116 ALA A CA 1
ATOM 878 C C . ALA A 1 116 ? -9.268 9.727 12.186 1.00 91.38 116 ALA A C 1
ATOM 880 O O . ALA A 1 116 ? -10.360 9.583 12.735 1.00 91.38 116 ALA A O 1
ATOM 881 N N . HIS A 1 117 ? -8.970 10.850 11.527 1.00 91.25 117 HIS A N 1
ATOM 882 C CA . HIS A 1 117 ? -9.910 11.968 11.402 1.00 91.25 117 HIS A CA 1
ATOM 883 C C . HIS A 1 117 ? -11.145 11.586 10.577 1.00 91.25 117 HIS A C 1
ATOM 885 O O . HIS A 1 117 ? -12.259 11.943 10.955 1.00 91.25 117 HIS A O 1
ATOM 891 N N . LEU A 1 118 ? -10.977 10.833 9.485 1.00 93.88 118 LEU A N 1
ATOM 892 C CA . LEU A 1 118 ? -12.091 10.312 8.687 1.00 93.88 118 LEU A CA 1
ATOM 893 C C . LEU A 1 118 ? -12.961 9.340 9.491 1.00 93.88 118 LEU A C 1
ATOM 895 O O . LEU A 1 118 ? -14.190 9.389 9.400 1.00 93.88 118 LEU A O 1
ATOM 899 N N . TYR A 1 119 ? -12.335 8.489 10.304 1.00 91.75 119 TYR A N 1
ATOM 900 C CA . TYR A 1 119 ? -13.030 7.592 11.220 1.00 91.75 119 TYR A CA 1
ATOM 901 C C . TYR A 1 119 ? -13.873 8.380 12.230 1.00 91.75 119 TYR A C 1
ATOM 903 O O . TYR A 1 119 ? -15.079 8.161 12.323 1.00 91.75 119 TYR A O 1
ATOM 911 N N . HIS A 1 120 ? -13.283 9.371 12.907 1.00 90.12 120 HIS A N 1
ATOM 912 C CA . HIS A 1 120 ? -14.007 10.243 13.838 1.00 90.12 120 HIS A CA 1
ATOM 913 C C . HIS A 1 120 ? -15.090 11.097 13.163 1.00 90.12 120 HIS A C 1
ATOM 915 O O . HIS A 1 120 ? -16.116 11.386 13.778 1.00 90.12 120 HIS A O 1
ATOM 921 N N . ALA A 1 121 ? -14.910 11.456 11.889 1.00 91.50 121 ALA A N 1
ATOM 922 C CA . ALA A 1 121 ? -15.922 12.129 11.077 1.00 91.50 121 ALA A CA 1
ATOM 923 C C . ALA A 1 121 ? -17.094 11.211 10.671 1.00 91.50 121 ALA A C 1
ATOM 925 O O . ALA A 1 121 ? -18.031 11.664 10.010 1.00 91.50 121 ALA A O 1
ATOM 926 N N . GLY A 1 122 ? -17.065 9.933 11.061 1.00 92.62 122 GLY A N 1
ATOM 927 C CA . GLY A 1 122 ? -18.144 8.986 10.817 1.00 92.62 122 GLY A CA 1
ATOM 928 C C . GLY A 1 122 ? -18.176 8.479 9.381 1.00 92.62 122 GLY A C 1
ATOM 929 O O . GLY A 1 122 ? -19.258 8.273 8.832 1.00 92.62 1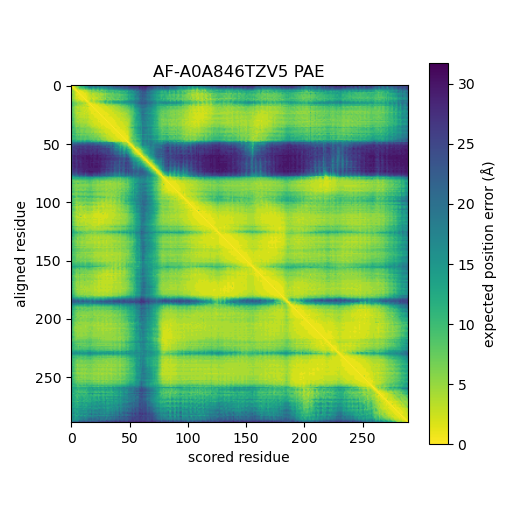22 GLY A O 1
ATOM 930 N N . ILE A 1 123 ? -17.016 8.281 8.739 1.00 94.50 123 ILE A N 1
ATOM 931 C CA . ILE A 1 123 ? -16.960 7.759 7.363 1.00 94.50 123 ILE A CA 1
ATOM 932 C C . ILE A 1 123 ? -17.678 6.408 7.214 1.00 94.50 123 ILE A C 1
ATOM 934 O O . ILE A 1 123 ? -18.237 6.149 6.149 1.00 94.50 123 ILE A O 1
ATOM 938 N N . PHE A 1 124 ? -17.734 5.591 8.270 1.00 90.62 124 PHE A N 1
ATOM 939 C CA . PHE A 1 124 ? -18.465 4.317 8.310 1.00 90.62 124 PHE A CA 1
ATOM 940 C C . PHE A 1 124 ? -19.921 4.449 8.785 1.00 90.62 124 PHE A C 1
ATOM 942 O O . PHE A 1 124 ? -20.704 3.523 8.596 1.00 90.62 124 PHE A O 1
ATOM 949 N N . ASP A 1 125 ? -20.309 5.602 9.329 1.00 89.81 125 ASP A N 1
ATOM 950 C CA . ASP A 1 125 ? -21.663 5.850 9.822 1.00 89.81 125 ASP A CA 1
ATOM 951 C C . ASP A 1 125 ? -22.612 6.224 8.671 1.00 89.81 125 ASP A C 1
ATOM 953 O O . ASP A 1 125 ? -22.203 6.767 7.636 1.00 89.81 125 ASP A O 1
ATOM 957 N N . GLU A 1 126 ? -23.921 6.067 8.866 1.00 85.56 126 GLU A N 1
ATOM 958 C CA . GLU A 1 126 ? -24.925 6.517 7.890 1.00 85.56 126 GLU A CA 1
ATOM 959 C C . GLU A 1 126 ? -24.798 8.019 7.568 1.00 85.56 126 GLU A C 1
ATOM 961 O O . GLU A 1 126 ? -24.813 8.413 6.393 1.00 85.56 126 GLU A O 1
ATOM 966 N N . ARG A 1 127 ? -24.540 8.850 8.593 1.00 89.31 127 ARG A N 1
ATOM 967 C CA . ARG A 1 127 ? -24.334 10.310 8.477 1.00 89.31 127 ARG A CA 1
ATOM 968 C C . ARG A 1 127 ? -23.157 10.707 7.575 1.00 89.31 127 ARG A C 1
ATOM 970 O O . ARG A 1 127 ? -23.169 11.792 6.998 1.00 89.31 127 ARG A O 1
ATOM 977 N N . GLY A 1 128 ? -22.178 9.821 7.382 1.00 92.06 128 GLY A N 1
ATOM 978 C CA . GLY A 1 128 ? -20.990 10.060 6.558 1.00 92.06 128 GLY A CA 1
ATOM 979 C C . GLY A 1 128 ? -21.236 10.065 5.043 1.00 92.06 128 GLY A C 1
ATOM 980 O O . GLY A 1 128 ? -20.284 10.169 4.273 1.00 92.06 128 GLY A O 1
ATOM 981 N N . ARG A 1 129 ? -22.488 9.956 4.565 1.00 93.12 129 ARG A N 1
ATOM 982 C CA . ARG A 1 129 ? -22.800 9.847 3.124 1.00 93.12 129 ARG A CA 1
ATOM 983 C C . ARG A 1 129 ? -22.198 10.977 2.287 1.00 93.12 129 ARG A C 1
ATOM 985 O O . ARG A 1 129 ? -21.620 10.697 1.240 1.00 93.12 129 ARG A O 1
ATOM 992 N N . LYS A 1 130 ? -22.347 12.234 2.720 1.00 94.38 130 LYS A N 1
ATOM 993 C CA . LYS A 1 130 ? -21.810 13.391 1.980 1.00 94.38 130 LYS A CA 1
ATOM 994 C C . LYS A 1 130 ? -20.282 13.348 1.925 1.00 94.38 130 LYS A C 1
ATOM 996 O O . LYS A 1 130 ? -19.719 13.561 0.860 1.00 94.38 130 LYS A O 1
ATOM 1001 N N . LEU A 1 131 ? -19.637 13.009 3.043 1.00 95.12 131 LEU A N 1
ATOM 1002 C CA . LEU A 1 131 ? -18.184 12.859 3.133 1.00 95.12 131 LEU A CA 1
ATOM 1003 C C . LEU A 1 131 ? -17.673 11.788 2.161 1.00 95.12 131 LEU A C 1
ATOM 1005 O O . LEU A 1 131 ? -16.769 12.056 1.378 1.00 95.12 131 LEU A O 1
ATOM 1009 N N . ARG A 1 132 ? -18.299 10.604 2.151 1.00 96.06 132 ARG A N 1
ATOM 1010 C CA . ARG A 1 132 ? -17.936 9.516 1.231 1.00 96.06 132 ARG A CA 1
ATOM 1011 C C . ARG A 1 132 ? -18.060 9.934 -0.231 1.00 96.06 132 ARG A C 1
ATOM 1013 O O . ARG A 1 132 ? -17.135 9.705 -0.998 1.00 96.06 132 ARG A O 1
ATOM 1020 N N . LEU A 1 133 ? -19.169 10.577 -0.609 1.00 95.00 133 LEU A N 1
ATOM 1021 C CA . LEU A 1 133 ? -19.380 11.042 -1.984 1.00 95.00 133 LEU A CA 1
ATOM 1022 C C . LEU A 1 133 ? -18.339 12.078 -2.408 1.00 95.00 133 LEU A C 1
ATOM 1024 O O . LEU A 1 133 ? -17.829 11.992 -3.520 1.00 95.00 133 LEU A O 1
ATOM 1028 N N . TRP A 1 134 ? -17.987 13.014 -1.527 1.00 96.38 134 TRP A N 1
ATOM 1029 C CA . TRP A 1 134 ? -16.929 13.985 -1.799 1.00 96.38 134 TRP A CA 1
ATOM 1030 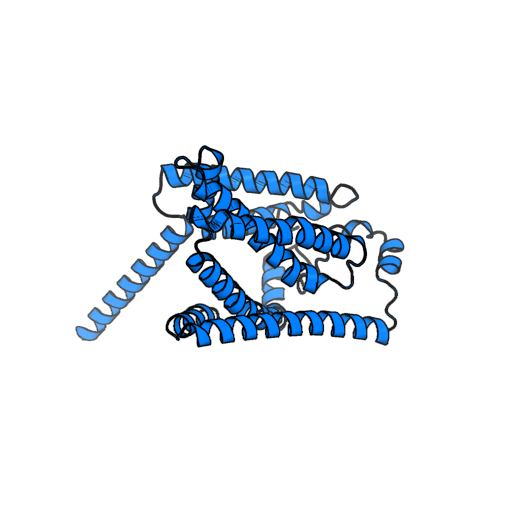C C . TRP A 1 134 ? -15.573 13.317 -2.012 1.00 96.38 134 TRP A C 1
ATOM 1032 O O . TRP A 1 134 ? -14.918 13.591 -3.014 1.00 96.38 134 TRP A O 1
ATOM 1042 N N . ILE A 1 135 ? -15.181 12.401 -1.122 1.00 96.31 135 ILE A N 1
ATOM 1043 C CA . ILE A 1 135 ? -13.908 11.677 -1.239 1.00 96.31 135 ILE A CA 1
ATOM 1044 C C . ILE A 1 135 ? -13.880 10.836 -2.518 1.00 96.31 135 ILE A C 1
ATOM 1046 O O . ILE A 1 135 ? -12.898 10.876 -3.248 1.00 96.31 135 ILE A O 1
ATOM 1050 N N . MET A 1 136 ? -14.964 10.120 -2.830 1.00 96.50 136 MET A N 1
ATOM 1051 C CA . MET A 1 136 ? -15.066 9.327 -4.059 1.00 96.50 136 MET A CA 1
ATOM 1052 C C . MET A 1 136 ? -15.023 10.202 -5.314 1.00 96.50 136 MET A C 1
ATOM 1054 O O . MET A 1 136 ? -14.374 9.830 -6.282 1.00 96.50 136 MET A O 1
ATOM 1058 N N . THR A 1 137 ? -15.682 11.363 -5.306 1.00 95.88 137 THR A N 1
ATOM 1059 C CA . THR A 1 137 ? -15.677 12.288 -6.451 1.00 95.88 137 THR A CA 1
ATOM 1060 C C . THR A 1 137 ? -14.284 12.862 -6.668 1.00 95.88 137 THR A C 1
ATOM 1062 O O . THR A 1 137 ? -13.802 12.887 -7.793 1.00 95.88 137 THR A O 1
ATOM 1065 N N . LEU A 1 138 ? -13.601 13.262 -5.596 1.00 95.38 138 LEU A N 1
ATOM 1066 C CA . LEU A 1 138 ? -12.225 13.733 -5.685 1.00 95.38 138 LEU A CA 1
ATOM 1067 C C . LEU A 1 138 ? -11.287 12.617 -6.168 1.00 95.38 138 LEU A C 1
ATOM 1069 O O . LEU A 1 138 ? -10.493 12.824 -7.077 1.00 95.38 138 LEU A O 1
ATOM 1073 N N . ALA A 1 139 ? -11.396 11.416 -5.604 1.00 95.00 139 ALA A N 1
ATOM 1074 C CA . ALA A 1 139 ? -10.492 10.317 -5.915 1.00 95.00 139 ALA A CA 1
ATOM 1075 C C . ALA A 1 139 ? -10.718 9.714 -7.307 1.00 95.00 139 ALA A C 1
ATOM 1077 O O . ALA A 1 139 ? -9.766 9.541 -8.058 1.00 95.00 139 ALA A O 1
ATOM 1078 N N . PHE A 1 140 ? -11.961 9.406 -7.673 1.00 95.75 140 PHE A N 1
ATOM 1079 C CA . PHE A 1 140 ? -12.273 8.773 -8.956 1.00 95.75 140 PHE A CA 1
ATOM 1080 C C . PHE A 1 140 ? -12.526 9.785 -10.074 1.00 95.75 140 PHE A C 1
ATOM 1082 O O . PHE A 1 140 ? -12.235 9.489 -11.225 1.00 95.75 140 PHE A O 1
ATOM 1089 N N . GLY A 1 141 ? -13.045 10.972 -9.751 1.00 94.25 141 GLY A N 1
ATOM 1090 C CA . GLY A 1 141 ? -13.310 12.025 -10.734 1.00 94.25 141 GLY A CA 1
ATOM 1091 C C . GLY A 1 141 ? -12.095 12.895 -11.056 1.00 94.25 141 GLY A C 1
ATOM 1092 O O . GLY A 1 141 ? -12.013 13.407 -12.164 1.00 94.25 141 GLY A O 1
ATOM 1093 N N . VAL A 1 142 ? -11.148 13.051 -10.123 1.00 93.12 142 VAL A N 1
ATOM 1094 C CA . VAL A 1 142 ? -9.911 13.825 -10.349 1.00 93.12 142 VAL A CA 1
ATOM 1095 C C . VAL A 1 142 ? -8.675 12.943 -10.206 1.00 93.12 142 VAL A C 1
ATOM 1097 O O . VAL A 1 142 ? -7.841 12.920 -11.103 1.00 93.12 142 VAL A O 1
ATOM 1100 N N . GLY A 1 143 ? -8.567 12.175 -9.120 1.00 91.81 143 GLY A N 1
ATOM 1101 C CA . GLY A 1 143 ? -7.378 11.372 -8.823 1.00 91.81 143 GLY A CA 1
ATOM 1102 C C . GLY A 1 143 ? -7.031 10.344 -9.899 1.00 91.81 143 GLY A C 1
ATOM 1103 O O . GLY A 1 143 ? -5.887 10.312 -10.334 1.00 91.81 143 GLY A O 1
ATOM 1104 N N . VAL A 1 144 ? -8.000 9.550 -10.364 1.00 93.25 144 VAL A N 1
ATOM 1105 C CA . VAL A 1 144 ? -7.775 8.550 -11.426 1.00 93.25 144 VAL A CA 1
ATOM 1106 C C . VAL A 1 144 ? -7.425 9.202 -12.772 1.00 93.25 144 VAL A C 1
ATOM 1108 O O . VAL A 1 144 ? -6.408 8.812 -13.341 1.00 93.25 144 VAL A O 1
ATOM 1111 N N . PRO A 1 145 ? -8.178 10.201 -13.285 1.00 94.00 145 PRO A N 1
ATOM 1112 C CA . PRO A 1 145 ? -7.797 10.881 -14.523 1.00 94.00 145 PRO A CA 1
ATOM 1113 C C . PRO A 1 145 ? -6.413 11.525 -14.466 1.00 94.00 145 PRO A C 1
ATOM 1115 O O . PRO A 1 145 ? -5.666 11.419 -15.431 1.00 94.00 145 PRO A O 1
ATOM 1118 N N . VAL A 1 146 ? -6.054 12.155 -13.343 1.00 92.31 146 VAL A N 1
ATOM 1119 C CA . VAL A 1 146 ? -4.721 12.748 -13.161 1.00 92.31 146 VAL A CA 1
ATOM 1120 C C . VAL A 1 146 ? -3.644 11.665 -13.105 1.00 92.31 146 VAL A C 1
ATOM 1122 O O . VAL A 1 146 ? -2.637 11.797 -13.789 1.00 92.31 146 VAL A O 1
ATOM 1125 N N . ASP A 1 147 ? -3.861 10.577 -12.357 1.00 89.75 147 ASP A N 1
ATOM 1126 C CA . ASP A 1 147 ? -2.921 9.449 -12.294 1.00 89.75 147 ASP A CA 1
ATOM 1127 C C . ASP A 1 147 ? -2.651 8.866 -13.687 1.00 89.75 147 ASP A C 1
ATOM 1129 O O . ASP A 1 147 ? -1.500 8.697 -14.083 1.00 89.75 147 ASP A O 1
ATOM 1133 N N . TRP A 1 148 ? -3.711 8.623 -14.460 1.00 88.69 148 TRP A N 1
ATOM 1134 C CA . TRP A 1 148 ? -3.601 8.113 -15.824 1.00 88.69 148 TRP A CA 1
ATOM 1135 C C . TRP A 1 148 ? -2.954 9.115 -16.775 1.00 88.69 148 TRP A C 1
ATOM 1137 O O . TRP A 1 148 ? -2.091 8.724 -17.552 1.00 88.69 148 TRP A O 1
ATOM 1147 N N . ALA A 1 149 ? -3.316 10.398 -16.708 1.00 89.38 149 ALA A N 1
ATOM 1148 C CA . ALA A 1 149 ? -2.689 11.428 -17.530 1.00 89.38 149 ALA A CA 1
ATOM 1149 C C . ALA A 1 149 ? -1.181 11.511 -17.259 1.00 89.38 149 ALA A C 1
ATOM 1151 O O . ALA A 1 149 ? -0.397 11.535 -18.201 1.00 89.38 149 ALA A O 1
ATOM 1152 N N . CYS A 1 150 ? -0.761 11.473 -15.992 1.00 85.25 150 CYS A N 1
ATOM 1153 C CA . CYS A 1 150 ? 0.652 11.441 -15.625 1.00 85.25 150 CYS A CA 1
ATOM 1154 C C . CYS A 1 150 ? 1.365 10.212 -16.212 1.00 85.25 150 CYS A C 1
ATOM 1156 O O . CYS A 1 150 ? 2.392 10.356 -16.867 1.00 85.25 150 CYS A O 1
ATOM 1158 N N . ARG A 1 151 ? 0.783 9.015 -16.059 1.00 83.38 151 ARG A N 1
ATOM 1159 C CA . ARG A 1 151 ? 1.376 7.761 -16.558 1.00 83.38 151 ARG A CA 1
ATOM 1160 C C . ARG A 1 151 ? 1.406 7.641 -18.081 1.00 83.38 151 ARG A C 1
ATOM 1162 O O . ARG A 1 151 ? 2.261 6.935 -18.597 1.00 83.38 151 ARG A O 1
ATOM 1169 N N . LEU A 1 152 ? 0.464 8.264 -18.788 1.00 83.12 152 LEU A N 1
ATOM 1170 C CA . LEU A 1 152 ? 0.341 8.145 -20.244 1.00 83.12 152 LEU A CA 1
ATOM 1171 C C . LEU A 1 152 ? 1.032 9.282 -21.002 1.00 83.12 152 LEU A C 1
ATOM 1173 O O . LEU A 1 152 ? 1.492 9.059 -22.115 1.00 83.12 152 LEU A O 1
ATOM 1177 N N . LEU A 1 153 ? 1.072 10.491 -20.436 1.00 84.25 153 LEU A N 1
ATOM 1178 C CA . LEU A 1 153 ? 1.575 11.682 -21.131 1.00 84.25 153 LEU A CA 1
ATOM 1179 C C . LEU A 1 153 ? 2.994 12.064 -20.712 1.00 84.25 153 LEU A C 1
ATOM 1181 O O . LEU A 1 153 ? 3.724 12.626 -21.519 1.00 84.25 153 LEU A O 1
ATOM 1185 N N . VAL A 1 154 ? 3.365 11.809 -19.455 1.00 81.44 154 VAL A N 1
ATOM 1186 C CA . VAL A 1 154 ? 4.653 12.228 -18.872 1.00 81.44 154 VAL A CA 1
ATOM 1187 C C . VAL A 1 154 ? 5.213 11.170 -17.900 1.00 81.44 154 VAL A C 1
ATOM 1189 O O . VAL A 1 154 ? 5.524 11.497 -16.745 1.00 81.44 154 VAL A O 1
ATOM 1192 N N . PRO A 1 155 ? 5.320 9.890 -18.319 1.00 73.00 155 PRO A N 1
ATOM 1193 C CA . PRO A 1 155 ? 5.727 8.797 -17.433 1.00 73.00 155 PRO A CA 1
ATOM 1194 C C . PRO A 1 155 ? 7.106 9.026 -16.801 1.00 73.00 155 PRO A C 1
ATOM 1196 O O . PRO A 1 155 ? 7.267 8.787 -15.606 1.00 73.00 155 PRO A O 1
ATOM 1199 N N . ASP A 1 156 ? 8.057 9.578 -17.557 1.00 71.06 156 ASP A N 1
ATOM 1200 C CA . ASP A 1 156 ? 9.454 9.743 -17.130 1.00 71.06 156 ASP A CA 1
ATOM 1201 C C . ASP A 1 156 ? 9.666 10.770 -16.006 1.00 71.06 156 ASP A C 1
ATOM 1203 O O . ASP A 1 156 ? 10.697 10.747 -15.331 1.00 71.06 156 ASP A O 1
ATOM 1207 N N . TYR A 1 157 ? 8.692 11.656 -15.779 1.00 72.38 157 TYR A N 1
ATOM 1208 C CA . TYR A 1 157 ? 8.818 12.791 -14.853 1.00 72.38 157 TYR A CA 1
ATOM 1209 C C . TYR A 1 157 ? 7.873 12.723 -13.656 1.00 72.38 157 TYR A C 1
ATOM 1211 O O . TYR A 1 157 ? 7.949 13.559 -12.760 1.00 72.38 157 TYR A O 1
ATOM 1219 N N . THR A 1 158 ? 6.936 11.774 -13.652 1.00 76.31 158 THR A N 1
ATOM 1220 C CA . THR A 1 158 ? 5.847 11.733 -12.664 1.00 76.31 158 THR A CA 1
ATOM 1221 C C . THR A 1 158 ? 5.829 10.449 -11.842 1.00 76.31 158 THR A C 1
ATOM 1223 O O . THR A 1 158 ? 4.844 10.157 -11.161 1.00 76.31 158 THR A O 1
ATOM 1226 N N . GLY A 1 159 ? 6.917 9.674 -11.855 1.00 76.12 159 GLY A N 1
ATOM 1227 C CA . GLY A 1 159 ? 7.027 8.414 -11.121 1.00 76.12 159 GLY A CA 1
ATOM 1228 C C . GLY A 1 159 ? 6.756 8.566 -9.621 1.00 76.12 159 GLY A C 1
ATOM 1229 O O . GLY A 1 159 ? 5.918 7.845 -9.069 1.00 76.12 159 GLY A O 1
ATOM 1230 N N . ALA A 1 160 ? 7.391 9.534 -8.948 1.00 78.94 160 ALA A N 1
ATOM 1231 C CA . ALA A 1 160 ? 7.198 9.709 -7.510 1.00 78.94 160 ALA A CA 1
ATOM 1232 C C . ALA A 1 160 ? 5.819 10.310 -7.189 1.00 78.94 160 ALA A C 1
ATOM 1234 O O . ALA A 1 160 ? 5.123 9.806 -6.301 1.00 78.94 160 ALA A O 1
ATOM 1235 N N . ILE A 1 161 ? 5.365 11.316 -7.945 1.00 81.94 161 ILE A N 1
ATOM 1236 C CA . ILE A 1 161 ? 3.999 11.862 -7.829 1.00 81.94 161 ILE A CA 1
ATOM 1237 C C . ILE A 1 161 ? 2.940 10.763 -7.987 1.00 81.94 161 ILE A C 1
ATOM 1239 O O . ILE A 1 161 ? 2.043 10.640 -7.145 1.00 81.94 161 ILE A O 1
ATOM 1243 N N . THR A 1 162 ? 3.046 9.936 -9.029 1.00 83.69 162 THR A N 1
ATOM 1244 C CA . THR A 1 162 ? 2.040 8.908 -9.310 1.00 83.69 162 THR A CA 1
ATOM 1245 C C . THR A 1 162 ? 2.031 7.811 -8.247 1.00 83.69 162 THR A C 1
ATOM 1247 O O . THR A 1 162 ? 0.978 7.331 -7.819 1.00 83.69 162 THR A O 1
ATOM 1250 N N . ARG A 1 163 ? 3.212 7.428 -7.755 1.00 82.44 163 ARG A N 1
ATOM 1251 C CA . ARG A 1 163 ? 3.383 6.412 -6.710 1.00 82.44 163 ARG A CA 1
ATOM 1252 C C . ARG A 1 163 ? 2.909 6.875 -5.334 1.00 82.44 163 ARG A C 1
ATOM 1254 O O . ARG A 1 163 ? 2.293 6.092 -4.617 1.00 82.44 163 ARG A O 1
ATOM 1261 N N . TYR A 1 164 ? 3.192 8.118 -4.955 1.00 83.94 164 TYR A N 1
ATOM 1262 C CA . TYR A 1 164 ? 3.057 8.567 -3.567 1.00 83.94 164 TYR A CA 1
ATOM 1263 C C . TYR A 1 164 ? 1.927 9.574 -3.323 1.00 83.94 164 TYR A C 1
ATOM 1265 O O . TYR A 1 164 ? 1.496 9.727 -2.175 1.00 83.94 164 TYR A O 1
ATOM 1273 N N . ILE A 1 165 ? 1.423 10.250 -4.360 1.00 86.31 165 ILE A N 1
ATOM 1274 C CA . ILE A 1 165 ? 0.384 11.282 -4.232 1.00 86.31 165 ILE A CA 1
ATOM 1275 C C . ILE A 1 165 ? -0.935 10.797 -4.831 1.00 86.31 165 ILE A C 1
ATOM 1277 O O . ILE A 1 165 ? -1.913 10.618 -4.102 1.00 86.31 165 ILE A O 1
ATOM 1281 N N . THR A 1 166 ? -0.983 10.548 -6.139 1.00 88.00 166 THR A N 1
ATOM 1282 C CA . THR A 1 166 ? -2.236 10.175 -6.817 1.00 88.00 166 THR A CA 1
ATOM 1283 C C . THR A 1 166 ? -2.720 8.796 -6.371 1.00 88.00 166 THR A C 1
ATOM 1285 O O . THR A 1 166 ? -3.895 8.649 -6.039 1.00 88.00 166 THR A O 1
ATOM 1288 N N . SER A 1 167 ? -1.822 7.812 -6.233 1.00 87.06 167 SER A N 1
ATOM 1289 C CA . SER A 1 167 ? -2.162 6.480 -5.700 1.00 87.06 167 SER A CA 1
ATOM 1290 C C . SER A 1 167 ? -2.771 6.556 -4.296 1.00 87.06 167 SER A C 1
ATOM 1292 O O . SER A 1 167 ? -3.753 5.877 -3.993 1.00 87.06 167 SER A O 1
ATOM 1294 N N . THR A 1 168 ? -2.242 7.435 -3.445 1.00 89.31 168 THR A N 1
ATOM 1295 C CA . THR A 1 168 ? -2.761 7.680 -2.094 1.00 89.31 168 THR A CA 1
ATOM 1296 C C . THR A 1 168 ? -4.161 8.295 -2.128 1.00 89.31 168 THR A C 1
ATOM 1298 O O . THR A 1 168 ? -5.042 7.900 -1.361 1.00 89.31 168 THR A O 1
ATOM 1301 N N . LEU A 1 169 ? -4.405 9.229 -3.050 1.00 91.00 169 LEU A N 1
ATOM 1302 C CA . LEU A 1 169 ? -5.727 9.811 -3.259 1.00 91.00 169 LEU A CA 1
ATOM 1303 C C . LEU A 1 169 ? -6.744 8.750 -3.717 1.00 91.00 169 LEU A C 1
ATOM 1305 O O . LEU A 1 169 ? -7.849 8.677 -3.173 1.00 91.00 169 LEU A O 1
ATOM 1309 N N . VAL A 1 170 ? -6.356 7.885 -4.658 1.00 93.06 170 VAL A N 1
ATOM 1310 C CA . VAL A 1 170 ? -7.179 6.754 -5.118 1.00 93.06 170 VAL A CA 1
ATOM 1311 C C . VAL A 1 170 ? -7.463 5.781 -3.970 1.00 93.06 170 VAL A C 1
ATOM 1313 O O . VAL A 1 170 ? -8.604 5.343 -3.817 1.00 93.06 170 VAL A O 1
ATOM 1316 N N . ALA A 1 171 ? -6.483 5.504 -3.104 1.00 93.31 171 ALA A N 1
ATOM 1317 C CA . ALA A 1 171 ? -6.667 4.648 -1.933 1.00 93.31 171 ALA A CA 1
ATOM 1318 C C . ALA A 1 171 ? -7.751 5.181 -0.977 1.00 93.31 171 ALA A C 1
ATOM 1320 O O . ALA A 1 171 ? -8.582 4.405 -0.498 1.00 93.31 171 ALA A O 1
ATOM 1321 N N . PHE A 1 172 ? -7.826 6.499 -0.749 1.00 94.25 172 PHE A N 1
ATOM 1322 C CA . PHE A 1 172 ? -8.931 7.094 0.017 1.00 94.25 172 PHE A CA 1
ATOM 1323 C C . PHE A 1 172 ? -10.282 6.987 -0.703 1.00 94.25 172 PHE A C 1
ATOM 1325 O O . PHE A 1 172 ? -11.308 6.788 -0.048 1.00 94.25 172 PHE A O 1
ATOM 1332 N N . GLY A 1 173 ? -10.299 7.060 -2.036 1.00 95.44 173 GLY A N 1
ATOM 1333 C CA . GLY A 1 173 ? -11.486 6.760 -2.841 1.00 95.44 173 GLY A CA 1
ATOM 1334 C C . GLY A 1 173 ? -11.991 5.336 -2.628 1.00 95.44 173 GLY A C 1
ATOM 1335 O O . GLY A 1 173 ? -13.180 5.128 -2.377 1.00 95.44 173 GLY A O 1
ATOM 1336 N N . ILE A 1 174 ? -11.076 4.363 -2.652 1.00 94.38 174 ILE A N 1
ATOM 1337 C CA . ILE A 1 174 ? -11.370 2.952 -2.372 1.00 94.38 174 ILE A CA 1
ATOM 1338 C C . ILE A 1 174 ? -11.884 2.792 -0.936 1.00 94.38 174 ILE A C 1
ATOM 1340 O O . ILE A 1 174 ? -12.916 2.154 -0.735 1.00 94.38 174 ILE A O 1
ATOM 1344 N N . LEU A 1 175 ? -11.245 3.426 0.056 1.00 94.38 175 LEU A N 1
ATOM 1345 C CA . LEU A 1 175 ? -11.719 3.430 1.446 1.00 94.38 175 LEU A CA 1
ATOM 1346 C C . LEU A 1 175 ? -13.157 3.955 1.550 1.00 94.38 175 LEU A C 1
ATOM 1348 O O . LEU A 1 175 ? -14.001 3.326 2.188 1.00 94.38 175 LEU A O 1
ATOM 1352 N N . ALA A 1 176 ? -13.458 5.087 0.912 1.00 94.81 176 ALA A N 1
ATOM 1353 C CA . ALA A 1 176 ? -14.793 5.675 0.923 1.00 94.81 176 ALA A CA 1
ATOM 1354 C C . ALA A 1 176 ? -15.831 4.784 0.220 1.00 94.81 176 ALA A C 1
ATOM 1356 O O . ALA A 1 176 ? -16.967 4.692 0.692 1.00 94.81 176 ALA A O 1
ATOM 1357 N N . ALA A 1 177 ? -15.447 4.090 -0.855 1.00 93.06 177 ALA A N 1
ATOM 1358 C CA . ALA A 1 177 ? -16.297 3.122 -1.544 1.00 93.06 177 ALA A CA 1
ATOM 1359 C C . ALA A 1 177 ? -16.592 1.891 -0.669 1.00 93.06 177 ALA A C 1
ATOM 1361 O O . ALA A 1 177 ? -17.750 1.489 -0.544 1.00 93.06 177 ALA A O 1
ATOM 1362 N N . VAL A 1 178 ? -15.578 1.340 0.005 1.00 91.06 178 VAL A N 1
ATOM 1363 C CA . VAL A 1 178 ? -15.736 0.236 0.967 1.00 91.06 178 VAL A CA 1
ATOM 1364 C C . VAL A 1 178 ? -16.622 0.665 2.139 1.00 91.06 178 VAL A C 1
ATOM 1366 O O . VAL A 1 178 ? -17.559 -0.045 2.505 1.00 91.06 178 VAL A O 1
ATOM 1369 N N . ALA A 1 179 ? -16.397 1.862 2.684 1.00 91.31 179 ALA A N 1
ATOM 1370 C CA . ALA A 1 179 ? -17.235 2.417 3.739 1.00 91.31 179 ALA A CA 1
ATOM 1371 C C . ALA A 1 179 ? -18.685 2.624 3.267 1.00 91.31 179 ALA A C 1
ATOM 1373 O O . ALA A 1 179 ? -19.623 2.344 4.008 1.00 91.31 179 ALA A O 1
ATOM 1374 N N . ALA A 1 180 ? -18.899 3.060 2.019 1.00 90.38 180 ALA A N 1
ATOM 1375 C CA . ALA A 1 180 ? -20.234 3.209 1.440 1.00 90.38 180 ALA A CA 1
ATOM 1376 C C . ALA A 1 180 ? -20.943 1.864 1.247 1.00 90.38 180 ALA A C 1
ATOM 1378 O O . ALA A 1 180 ? -22.161 1.797 1.423 1.00 90.38 180 ALA A O 1
ATOM 1379 N N . PHE A 1 181 ? -20.194 0.819 0.890 1.00 87.56 181 PHE A N 1
ATOM 1380 C CA . PHE A 1 181 ? -20.702 -0.543 0.770 1.00 87.56 181 PHE A CA 1
ATOM 1381 C C . PHE A 1 181 ? -21.157 -1.089 2.129 1.00 87.56 181 PHE A C 1
ATOM 1383 O O . PHE A 1 181 ? -22.249 -1.647 2.224 1.00 87.56 181 PHE A O 1
ATOM 1390 N N . HIS A 1 182 ? -20.363 -0.876 3.183 1.00 83.69 182 HIS A N 1
ATOM 1391 C CA . HIS A 1 182 ? -20.670 -1.376 4.524 1.00 83.69 182 HIS A CA 1
ATOM 1392 C C . HIS A 1 182 ? -21.780 -0.577 5.222 1.00 83.69 182 HIS A C 1
ATOM 1394 O O . HIS A 1 182 ? -22.691 -1.161 5.796 1.00 83.69 182 HIS A O 1
ATOM 1400 N N . ALA A 1 183 ? -21.785 0.753 5.088 1.00 82.81 183 ALA A N 1
ATOM 1401 C CA . ALA A 1 183 ? -22.770 1.627 5.734 1.00 82.81 183 ALA A CA 1
ATOM 1402 C C . ALA A 1 183 ? -24.218 1.435 5.236 1.00 82.81 183 ALA A C 1
ATOM 1404 O O . ALA A 1 183 ? -25.131 2.059 5.765 1.00 82.81 183 ALA A O 1
ATOM 1405 N N . ARG A 1 184 ? -24.439 0.650 4.173 1.00 69.88 184 ARG A N 1
ATOM 1406 C CA . ARG A 1 184 ? -25.761 0.433 3.556 1.00 69.88 184 ARG A CA 1
ATOM 1407 C C . ARG A 1 184 ? -26.288 -0.991 3.706 1.00 69.88 184 ARG A C 1
ATOM 1409 O O . ARG A 1 184 ? -27.405 -1.248 3.265 1.00 69.88 184 ARG A O 1
ATOM 1416 N N . LYS A 1 185 ? -25.497 -1.924 4.242 1.00 67.06 185 LYS A N 1
ATOM 1417 C CA . LYS A 1 185 ? -25.830 -3.351 4.227 1.00 67.06 185 LYS A CA 1
ATOM 1418 C C . LYS A 1 185 ? -25.628 -3.991 5.595 1.00 67.06 185 LYS A C 1
ATOM 1420 O O . LYS A 1 185 ? -24.517 -4.014 6.108 1.00 67.06 185 LYS A O 1
ATOM 1425 N N . THR A 1 186 ? -26.696 -4.581 6.128 1.00 64.25 186 THR A N 1
ATOM 1426 C CA . THR A 1 186 ? -26.640 -5.498 7.277 1.00 64.25 186 THR A CA 1
ATOM 1427 C C . THR A 1 186 ? -26.032 -6.851 6.902 1.00 64.25 186 THR A C 1
ATOM 1429 O O . THR A 1 186 ? -25.406 -7.482 7.746 1.00 64.25 186 THR A O 1
ATOM 1432 N N . ASP A 1 187 ? -26.146 -7.265 5.633 1.00 73.00 187 ASP A N 1
ATOM 1433 C CA . ASP A 1 187 ? -25.497 -8.461 5.090 1.00 73.00 187 ASP A CA 1
ATOM 1434 C C . ASP A 1 187 ? -24.524 -8.104 3.954 1.00 73.00 187 ASP A C 1
ATOM 1436 O O . ASP A 1 187 ? -24.879 -7.496 2.940 1.00 73.00 187 ASP A O 1
ATOM 1440 N N . THR A 1 188 ? -23.261 -8.484 4.133 1.00 75.69 188 THR A N 1
ATOM 1441 C CA . THR A 1 188 ? -22.164 -8.164 3.213 1.00 75.69 188 THR A CA 1
ATOM 1442 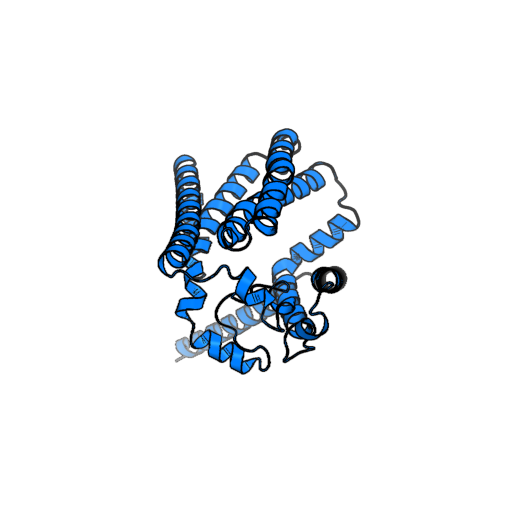C C . THR A 1 188 ? -22.125 -9.075 1.974 1.00 75.69 188 THR A C 1
ATOM 1444 O O . THR A 1 188 ? -21.402 -8.778 1.017 1.00 75.69 188 THR A O 1
ATOM 1447 N N . GLY A 1 189 ? -22.950 -10.131 1.937 1.00 84.81 189 GLY A N 1
ATOM 1448 C CA . GLY A 1 189 ? -23.071 -11.056 0.809 1.00 84.81 189 GLY A CA 1
ATOM 1449 C C . GLY A 1 189 ? -21.776 -11.817 0.501 1.00 84.81 189 GLY A C 1
ATOM 1450 O O . GLY A 1 189 ? -20.804 -11.769 1.257 1.00 84.81 189 GLY A O 1
ATOM 1451 N N . ILE A 1 190 ? -21.739 -12.514 -0.640 1.00 86.56 190 ILE A N 1
ATOM 1452 C CA . ILE A 1 190 ? -20.591 -13.356 -1.032 1.00 86.56 190 ILE A CA 1
ATOM 1453 C C . ILE A 1 190 ? -19.318 -12.516 -1.175 1.00 86.56 190 ILE A C 1
ATOM 1455 O O . ILE A 1 190 ? -18.277 -12.865 -0.622 1.00 86.56 190 ILE A O 1
ATOM 1459 N N . LEU A 1 191 ? -19.409 -11.380 -1.874 1.00 85.56 191 LEU A N 1
ATOM 1460 C CA . LEU A 1 191 ? -18.258 -10.515 -2.127 1.00 85.56 191 LEU A CA 1
ATOM 1461 C C . LEU A 1 191 ? -17.697 -9.916 -0.832 1.00 85.56 191 LEU A C 1
ATOM 1463 O O . LEU A 1 191 ? -16.490 -9.948 -0.612 1.00 85.56 191 LEU A O 1
ATOM 1467 N N . GLY A 1 192 ? -18.556 -9.401 0.051 1.00 85.94 192 GLY A N 1
ATOM 1468 C CA . GLY A 1 192 ? -18.104 -8.848 1.323 1.00 85.94 192 GLY A CA 1
ATOM 1469 C C . GLY A 1 192 ? -17.557 -9.913 2.273 1.00 85.94 192 GLY A C 1
ATOM 1470 O O . GLY A 1 192 ? -16.555 -9.668 2.941 1.00 85.94 192 GLY A O 1
ATOM 1471 N N . THR A 1 193 ? -18.125 -11.123 2.259 1.00 88.12 193 THR A N 1
ATOM 1472 C CA . THR A 1 193 ? -17.580 -12.272 3.000 1.00 88.12 193 THR A CA 1
ATOM 1473 C C . THR A 1 193 ? -16.185 -12.649 2.500 1.00 88.12 193 THR A C 1
ATOM 1475 O O . THR A 1 193 ? -15.267 -12.802 3.306 1.00 88.12 193 THR A O 1
ATOM 1478 N N . ALA A 1 194 ? -15.998 -12.742 1.181 1.00 89.50 194 ALA A N 1
ATOM 1479 C CA . ALA A 1 194 ? -14.710 -13.047 0.561 1.00 8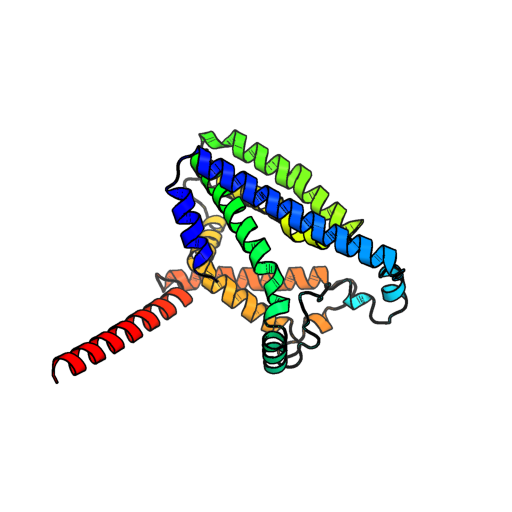9.50 194 ALA A CA 1
ATOM 1480 C C . ALA A 1 194 ? -13.643 -11.994 0.891 1.00 89.50 194 ALA A C 1
ATOM 1482 O O . ALA A 1 194 ? -12.553 -12.333 1.350 1.00 89.50 194 ALA A O 1
ATOM 1483 N N . LEU A 1 195 ? -13.970 -10.709 0.738 1.00 89.25 195 LEU A N 1
ATOM 1484 C CA . LEU A 1 195 ? -13.050 -9.619 1.068 1.00 89.25 195 LEU A CA 1
ATOM 1485 C C . LEU A 1 195 ? -12.748 -9.552 2.572 1.00 89.25 195 LEU A C 1
ATOM 1487 O O . LEU A 1 195 ? -11.609 -9.295 2.958 1.00 89.25 195 LEU A O 1
ATOM 1491 N N . SER A 1 196 ? -13.729 -9.839 3.434 1.00 90.06 196 SER A N 1
ATOM 1492 C CA . SER A 1 196 ? -13.514 -9.932 4.883 1.00 90.06 196 SER A CA 1
ATOM 1493 C C . SER A 1 196 ? -12.571 -11.083 5.246 1.00 90.06 196 SER A C 1
ATOM 1495 O O . SER A 1 196 ? -11.712 -10.917 6.112 1.00 90.06 196 SER A O 1
ATOM 1497 N N . ALA A 1 197 ? -12.684 -12.230 4.569 1.00 91.19 197 ALA A N 1
ATOM 1498 C CA . ALA A 1 197 ? -11.784 -13.364 4.758 1.00 91.19 197 ALA A CA 1
ATOM 1499 C C . ALA A 1 197 ? -10.333 -13.007 4.403 1.00 91.19 197 ALA A C 1
ATOM 1501 O O . ALA A 1 197 ? -9.429 -13.266 5.198 1.00 91.19 197 ALA A O 1
ATOM 1502 N N . VAL A 1 198 ? -10.119 -12.339 3.265 1.00 92.88 198 VAL A N 1
ATOM 1503 C CA . VAL A 1 198 ? -8.794 -11.827 2.875 1.00 92.88 198 VAL A CA 1
ATOM 1504 C C . VAL A 1 198 ? -8.278 -10.813 3.898 1.00 92.88 198 VAL A C 1
ATOM 1506 O O . VAL A 1 198 ? -7.136 -10.914 4.335 1.00 92.88 198 VAL A O 1
ATOM 1509 N N . GLY A 1 199 ? -9.124 -9.883 4.355 1.00 90.06 199 GLY A N 1
ATOM 1510 C CA . GLY A 1 199 ? -8.759 -8.885 5.366 1.00 90.06 199 GLY A CA 1
ATOM 1511 C C . GLY A 1 199 ? -8.306 -9.500 6.696 1.00 90.06 199 GLY A C 1
ATOM 1512 O O . GLY A 1 199 ? -7.296 -9.079 7.255 1.00 90.06 199 GLY A O 1
ATOM 1513 N N . LYS A 1 200 ? -8.984 -10.553 7.173 1.00 90.12 200 LYS A N 1
ATOM 1514 C CA . LYS A 1 200 ? -8.582 -11.314 8.375 1.00 90.12 200 LYS A CA 1
ATOM 1515 C C . LYS A 1 200 ? -7.248 -12.046 8.211 1.00 90.12 200 LYS A C 1
ATOM 1517 O O . LYS A 1 200 ? -6.629 -12.415 9.200 1.00 90.12 200 LYS A O 1
ATOM 1522 N N . MET A 1 201 ? -6.815 -12.275 6.975 1.00 92.69 201 MET A N 1
ATOM 1523 C CA . MET A 1 201 ? -5.556 -12.937 6.646 1.00 92.69 201 MET A CA 1
ATOM 1524 C C . MET A 1 201 ? -4.561 -11.996 5.961 1.00 92.69 201 MET A C 1
ATOM 1526 O O . MET A 1 201 ? -3.612 -12.482 5.354 1.00 92.69 201 MET A O 1
ATOM 1530 N N . ALA A 1 202 ? -4.726 -10.672 6.078 1.00 91.12 202 ALA A N 1
ATOM 1531 C CA . ALA A 1 202 ? -4.016 -9.688 5.258 1.00 91.12 202 ALA A CA 1
ATOM 1532 C C . ALA A 1 202 ? -2.491 -9.891 5.217 1.00 91.12 202 ALA A C 1
ATOM 1534 O O . ALA A 1 202 ? -1.909 -9.896 4.136 1.00 91.12 202 ALA A O 1
ATOM 1535 N N . LEU A 1 203 ? -1.845 -10.139 6.364 1.00 89.69 203 LEU A N 1
ATOM 1536 C CA . LEU A 1 203 ? -0.399 -10.393 6.421 1.00 89.69 203 LEU A CA 1
ATOM 1537 C C . LEU A 1 203 ? -0.001 -11.698 5.711 1.00 89.69 203 LEU A C 1
ATOM 1539 O O . LEU A 1 203 ? 0.995 -11.743 4.994 1.00 89.69 203 LEU A O 1
ATOM 1543 N N . THR A 1 204 ? -0.797 -12.755 5.888 1.00 91.44 204 THR A N 1
ATOM 1544 C CA . THR A 1 204 ? -0.577 -14.040 5.209 1.00 91.44 204 THR A CA 1
ATOM 1545 C C . THR A 1 204 ? -0.773 -13.887 3.702 1.00 91.44 204 THR A C 1
ATOM 1547 O O . THR A 1 204 ? 0.073 -14.326 2.931 1.00 91.44 204 THR A O 1
ATOM 1550 N N . CYS A 1 205 ? -1.853 -13.225 3.279 1.00 94.19 205 CYS A N 1
ATOM 1551 C CA . CYS A 1 205 ? -2.132 -12.944 1.876 1.00 94.19 205 CYS A CA 1
ATOM 1552 C C . CYS A 1 205 ? -1.030 -12.091 1.251 1.00 94.19 205 CYS A C 1
ATOM 1554 O O . CYS A 1 205 ? -0.597 -12.407 0.155 1.00 94.19 205 CYS A O 1
ATOM 1556 N N . TYR A 1 206 ? -0.521 -11.076 1.952 1.00 92.56 206 TYR A N 1
ATOM 1557 C CA . TYR A 1 206 ? 0.595 -10.260 1.481 1.00 92.56 206 TYR A CA 1
ATOM 1558 C C . TYR A 1 206 ? 1.860 -11.097 1.246 1.00 92.56 206 TYR A C 1
ATOM 1560 O O . TYR A 1 206 ? 2.460 -11.017 0.174 1.00 92.56 206 TYR A O 1
ATOM 1568 N N . ILE A 1 207 ? 2.256 -11.931 2.215 1.00 92.75 207 ILE A N 1
ATOM 1569 C CA . ILE A 1 207 ? 3.446 -12.787 2.083 1.00 92.75 207 ILE A CA 1
ATOM 1570 C C . ILE A 1 207 ? 3.262 -13.793 0.945 1.00 92.75 207 ILE A C 1
ATOM 1572 O O . ILE A 1 207 ? 4.139 -13.920 0.093 1.00 92.75 207 ILE A O 1
ATOM 1576 N N . LEU A 1 208 ? 2.116 -14.477 0.894 1.00 93.94 208 LEU A N 1
ATOM 1577 C CA . LEU A 1 208 ? 1.832 -15.457 -0.151 1.00 93.94 208 LEU A CA 1
ATOM 1578 C C . LEU A 1 208 ? 1.720 -14.810 -1.529 1.00 93.94 208 LEU A C 1
ATOM 1580 O O . LEU A 1 208 ? 2.229 -15.377 -2.485 1.00 93.94 208 LEU A O 1
ATOM 1584 N N . GLN A 1 209 ? 1.116 -13.627 -1.643 1.00 94.62 209 GLN A N 1
ATOM 1585 C CA . GLN A 1 209 ? 1.057 -12.882 -2.898 1.00 94.62 209 GLN A CA 1
ATOM 1586 C C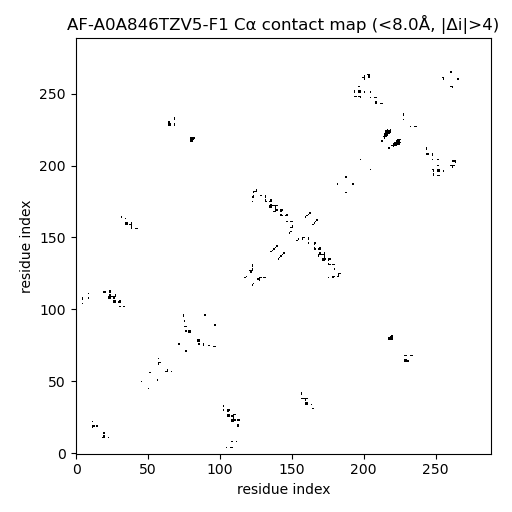 . GLN A 1 209 ? 2.465 -12.592 -3.414 1.00 94.62 209 GLN A C 1
ATOM 1588 O O . GLN A 1 209 ? 2.747 -12.877 -4.571 1.00 94.62 209 GLN A O 1
ATOM 1593 N N . ASN A 1 210 ? 3.354 -12.070 -2.562 1.00 93.19 210 ASN A N 1
ATOM 1594 C CA . ASN A 1 210 ? 4.735 -11.778 -2.946 1.00 93.19 210 ASN A CA 1
ATOM 1595 C C . ASN A 1 210 ? 5.516 -13.049 -3.287 1.00 93.19 210 ASN A C 1
ATOM 1597 O O . ASN A 1 210 ? 6.270 -13.049 -4.253 1.00 93.19 210 ASN A O 1
ATOM 1601 N N . LEU A 1 211 ? 5.321 -14.134 -2.536 1.00 93.62 211 LEU A N 1
ATOM 1602 C CA . LEU A 1 211 ? 5.985 -15.411 -2.788 1.00 93.62 211 LEU A CA 1
ATOM 1603 C C . LEU A 1 211 ? 5.527 -16.029 -4.114 1.00 93.62 211 LEU A C 1
ATOM 1605 O O . LEU A 1 211 ? 6.352 -16.379 -4.951 1.00 93.62 211 LEU A O 1
ATOM 1609 N N . VAL A 1 212 ? 4.214 -16.133 -4.319 1.00 95.31 212 VAL A N 1
ATOM 1610 C CA . VAL A 1 212 ? 3.615 -16.703 -5.531 1.00 95.31 212 VAL A CA 1
ATOM 1611 C C . VAL A 1 212 ? 3.958 -15.845 -6.746 1.00 95.31 212 VAL A C 1
ATOM 1613 O O . VAL A 1 212 ? 4.371 -16.388 -7.765 1.00 95.31 212 VAL A O 1
ATOM 1616 N N . ALA A 1 213 ? 3.857 -14.517 -6.640 1.00 92.44 213 ALA A N 1
ATOM 1617 C CA . ALA A 1 213 ? 4.255 -13.619 -7.718 1.00 92.44 213 ALA A CA 1
ATOM 1618 C C . ALA A 1 213 ? 5.751 -13.751 -8.037 1.00 92.44 213 ALA A C 1
ATOM 1620 O O . ALA A 1 213 ? 6.096 -13.872 -9.206 1.00 92.44 213 ALA A O 1
ATOM 1621 N N . SER A 1 214 ? 6.623 -13.809 -7.025 1.00 90.44 214 SER A N 1
ATOM 1622 C CA . SER A 1 214 ? 8.062 -14.032 -7.222 1.00 90.44 214 SER A CA 1
ATOM 1623 C C . SER A 1 214 ? 8.337 -15.340 -7.970 1.00 90.44 214 SER A C 1
ATOM 1625 O O . SER A 1 214 ? 9.048 -15.328 -8.964 1.00 90.44 214 SER A O 1
ATOM 1627 N N . ILE A 1 215 ? 7.720 -16.455 -7.560 1.00 93.25 215 ILE A N 1
ATOM 1628 C CA . ILE A 1 215 ? 7.886 -17.760 -8.230 1.00 93.25 215 ILE A CA 1
ATOM 1629 C C . ILE A 1 215 ? 7.377 -17.713 -9.677 1.00 93.25 215 ILE A C 1
ATOM 1631 O O . ILE A 1 215 ? 7.958 -18.335 -10.560 1.00 93.25 215 ILE A O 1
ATOM 1635 N N . ILE A 1 216 ? 6.285 -16.997 -9.942 1.00 93.06 216 ILE A N 1
ATOM 1636 C CA . ILE A 1 216 ? 5.716 -16.911 -11.290 1.00 93.06 216 ILE A CA 1
ATOM 1637 C C . ILE A 1 216 ? 6.570 -16.025 -12.199 1.00 93.06 216 ILE A C 1
ATOM 1639 O O . ILE A 1 216 ? 6.893 -16.422 -13.318 1.00 93.06 216 ILE A O 1
ATOM 1643 N N . PHE A 1 217 ? 6.924 -14.827 -11.744 1.00 89.25 217 PHE A N 1
ATOM 1644 C CA . PHE A 1 217 ? 7.504 -13.802 -12.605 1.00 89.25 217 PHE A CA 1
ATOM 1645 C C . PHE A 1 217 ? 9.032 -13.825 -12.664 1.00 89.25 217 PHE A C 1
ATOM 1647 O O . PHE A 1 217 ? 9.556 -13.495 -13.724 1.00 89.25 217 PHE A O 1
ATOM 1654 N N . TYR A 1 218 ? 9.737 -14.212 -11.596 1.00 88.00 218 TYR A N 1
ATOM 1655 C CA . TYR A 1 218 ? 11.205 -14.215 -11.579 1.00 88.00 218 TYR A CA 1
ATOM 1656 C C . TYR A 1 218 ? 11.805 -15.396 -12.342 1.00 88.00 218 TYR A C 1
ATOM 1658 O O . TYR A 1 218 ? 11.200 -16.468 -12.433 1.00 88.00 218 TYR A O 1
ATOM 1666 N N . ASP A 1 219 ? 13.014 -15.191 -12.865 1.00 87.94 219 ASP A N 1
ATOM 1667 C CA . ASP A 1 219 ? 13.717 -16.143 -13.730 1.00 87.94 219 ASP A CA 1
ATOM 1668 C C . ASP A 1 219 ? 14.133 -17.424 -13.004 1.00 87.94 219 ASP A C 1
ATOM 1670 O O . ASP A 1 219 ? 14.035 -18.505 -13.581 1.00 87.94 219 ASP A O 1
ATOM 1674 N N . TRP A 1 220 ? 14.467 -17.343 -11.712 1.00 87.81 220 TRP A N 1
ATOM 1675 C CA . TRP A 1 220 ? 14.704 -18.528 -10.875 1.00 87.81 220 TRP A CA 1
ATOM 1676 C C . TRP A 1 220 ? 13.456 -19.409 -10.681 1.00 87.81 220 TRP A C 1
ATOM 1678 O O . TRP A 1 220 ? 13.571 -20.558 -10.249 1.00 87.81 220 TRP A O 1
ATOM 1688 N N . GLY A 1 221 ? 12.262 -18.872 -10.947 1.00 89.88 221 GLY A N 1
ATOM 1689 C CA . GLY A 1 221 ? 10.986 -19.573 -10.856 1.00 89.88 221 GLY A CA 1
ATOM 1690 C C . GLY A 1 221 ? 10.504 -20.061 -12.223 1.00 89.88 221 GLY A C 1
ATOM 1691 O O . GLY A 1 221 ? 11.087 -20.956 -12.829 1.00 89.88 221 GLY A O 1
ATOM 1692 N N . PHE A 1 222 ? 9.395 -19.499 -12.708 1.00 90.69 222 PHE A N 1
ATOM 1693 C CA . PHE A 1 222 ? 8.859 -19.803 -14.039 1.00 90.69 222 PHE A CA 1
ATOM 1694 C C . PHE A 1 222 ? 9.319 -18.819 -15.127 1.00 90.69 222 PHE A C 1
ATOM 1696 O O . PHE A 1 222 ? 9.129 -19.104 -16.318 1.00 90.69 222 PHE A O 1
ATOM 1703 N N . GLY A 1 223 ? 9.910 -17.678 -14.750 1.00 87.69 223 GLY A N 1
ATOM 1704 C CA . GLY A 1 223 ? 10.388 -16.650 -15.678 1.00 87.69 223 GLY A CA 1
ATOM 1705 C C . GLY A 1 223 ? 9.281 -16.093 -16.572 1.00 87.69 223 GLY A C 1
ATOM 1706 O O . GLY A 1 223 ? 9.519 -15.772 -17.738 1.00 87.69 223 GLY A O 1
ATOM 1707 N N . VAL A 1 224 ? 8.034 -16.041 -16.081 1.00 87.81 224 VAL A N 1
ATOM 1708 C CA . VAL A 1 224 ? 6.881 -15.653 -16.910 1.00 87.81 224 VAL A CA 1
ATOM 1709 C C . VAL A 1 224 ? 7.021 -14.222 -17.414 1.00 87.81 224 VAL A C 1
ATOM 1711 O O . VAL A 1 224 ? 6.586 -13.958 -18.530 1.00 87.81 224 VAL A O 1
ATOM 1714 N N . ALA A 1 225 ? 7.698 -13.338 -16.671 1.00 85.81 225 ALA A N 1
ATOM 1715 C CA . ALA A 1 225 ? 7.961 -11.963 -17.096 1.00 85.81 225 ALA A CA 1
ATOM 1716 C C . ALA A 1 225 ? 8.656 -11.900 -18.467 1.00 85.81 225 ALA A C 1
ATOM 1718 O O . ALA A 1 225 ? 8.209 -11.172 -19.350 1.00 85.81 225 ALA A O 1
ATOM 1719 N N . ASN A 1 226 ? 9.683 -12.728 -18.685 1.00 83.81 226 ASN A N 1
ATOM 1720 C CA . ASN A 1 226 ? 10.386 -12.796 -19.966 1.00 83.81 226 ASN A CA 1
ATOM 1721 C C . ASN A 1 226 ? 9.543 -13.451 -21.075 1.00 83.81 226 ASN A C 1
ATOM 1723 O O . ASN A 1 226 ? 9.719 -13.131 -22.247 1.00 83.81 226 ASN A O 1
ATOM 1727 N N . ARG A 1 227 ? 8.611 -14.347 -20.727 1.00 84.12 227 ARG A N 1
ATOM 1728 C CA . ARG A 1 227 ? 7.762 -15.065 -21.700 1.00 84.12 227 ARG A CA 1
ATOM 1729 C C . ARG A 1 227 ? 6.592 -14.238 -22.220 1.00 84.12 227 ARG A C 1
ATOM 1731 O O . ARG A 1 227 ? 6.147 -14.469 -23.338 1.00 84.12 227 ARG A O 1
ATOM 1738 N N . ILE A 1 228 ? 6.062 -13.335 -21.398 1.00 85.75 228 ILE A N 1
ATOM 1739 C CA . ILE A 1 228 ? 4.916 -12.487 -21.759 1.00 85.75 228 ILE A CA 1
ATOM 1740 C C . ILE A 1 228 ? 5.338 -11.115 -22.291 1.00 85.75 228 ILE A C 1
ATOM 1742 O O . ILE A 1 228 ? 4.461 -10.322 -22.627 1.00 85.75 228 ILE A O 1
ATOM 1746 N N . ALA A 1 229 ? 6.648 -10.848 -22.350 1.00 79.88 229 ALA A N 1
ATOM 1747 C CA . ALA A 1 229 ? 7.212 -9.598 -22.837 1.00 79.88 229 ALA A CA 1
ATOM 1748 C C . ALA A 1 229 ? 6.764 -9.310 -24.282 1.00 79.88 229 ALA A C 1
ATOM 1750 O O . ALA A 1 229 ? 6.816 -10.182 -25.150 1.00 79.88 229 ALA A O 1
ATOM 1751 N N . GLY A 1 230 ? 6.322 -8.077 -24.529 1.00 79.50 230 GLY A N 1
ATOM 1752 C CA . GLY A 1 230 ? 5.749 -7.621 -25.800 1.00 79.50 230 GLY A CA 1
ATOM 1753 C C . GLY A 1 230 ? 4.435 -6.854 -25.620 1.00 79.50 230 GLY A C 1
ATOM 1754 O O . GLY A 1 230 ? 4.054 -6.499 -24.502 1.00 79.50 230 GLY A O 1
ATOM 1755 N N . ASP A 1 231 ? 3.709 -6.634 -26.715 1.00 79.94 231 ASP A N 1
ATOM 1756 C CA . ASP A 1 231 ? 2.542 -5.733 -26.763 1.00 79.94 231 ASP A CA 1
ATOM 1757 C C . ASP A 1 231 ? 1.401 -6.132 -25.811 1.00 79.94 231 ASP A C 1
ATOM 1759 O O . ASP A 1 231 ? 0.651 -5.291 -25.320 1.00 79.94 231 ASP A O 1
ATOM 1763 N N . ASN A 1 232 ? 1.292 -7.424 -25.487 1.00 82.50 232 ASN A N 1
ATOM 1764 C CA . ASN A 1 232 ? 0.247 -7.963 -24.613 1.00 82.50 232 ASN A CA 1
ATOM 1765 C C . ASN A 1 232 ? 0.692 -8.156 -23.154 1.00 82.50 232 ASN A C 1
ATOM 1767 O O . ASN A 1 232 ? -0.040 -8.773 -22.375 1.00 82.50 232 ASN A O 1
ATOM 1771 N N . THR A 1 233 ? 1.860 -7.634 -22.758 1.00 83.38 233 THR A N 1
ATOM 1772 C CA . THR A 1 233 ? 2.407 -7.835 -21.402 1.00 83.38 233 THR A CA 1
ATOM 1773 C C . THR A 1 233 ? 1.419 -7.404 -20.318 1.00 83.38 233 THR A C 1
ATOM 1775 O O . THR A 1 233 ? 1.198 -8.134 -19.349 1.00 83.38 233 THR A O 1
ATOM 1778 N N . VAL A 1 234 ? 0.776 -6.243 -20.491 1.00 84.19 234 VAL A N 1
ATOM 1779 C CA . VAL A 1 234 ? -0.184 -5.694 -19.519 1.00 84.19 234 VAL A CA 1
ATOM 1780 C C . VAL A 1 234 ? -1.382 -6.626 -19.350 1.00 84.19 234 VAL A C 1
ATOM 1782 O O . VAL A 1 234 ? -1.749 -6.964 -18.224 1.00 84.19 234 VAL A O 1
ATOM 1785 N N . TRP A 1 235 ? -1.953 -7.097 -20.460 1.00 87.38 235 TRP A N 1
ATOM 1786 C CA . TRP A 1 235 ? -3.094 -8.010 -20.449 1.00 87.38 235 TRP A CA 1
ATOM 1787 C C . TRP A 1 235 ? -2.763 -9.328 -19.749 1.00 87.38 235 TRP A C 1
ATOM 1789 O O . TRP A 1 235 ? -3.496 -9.747 -18.852 1.00 87.38 235 TRP A O 1
ATOM 1799 N N . TRP A 1 236 ? -1.635 -9.954 -20.090 1.00 87.94 236 TRP A N 1
ATOM 1800 C CA . TRP A 1 236 ? -1.205 -11.198 -19.446 1.00 87.94 236 TRP A CA 1
ATOM 1801 C C . TRP A 1 236 ? -0.909 -11.015 -17.960 1.00 87.94 236 TRP A C 1
ATOM 1803 O O . TRP A 1 236 ? -1.326 -11.839 -17.145 1.00 87.94 236 TRP A O 1
ATOM 1813 N N . THR A 1 237 ? -0.266 -9.908 -17.589 1.00 89.69 237 THR A N 1
ATOM 1814 C CA . THR A 1 237 ? 0.006 -9.571 -16.186 1.00 89.69 237 THR A CA 1
ATOM 1815 C C . THR A 1 237 ? -1.292 -9.430 -15.395 1.00 89.69 237 THR A C 1
ATOM 1817 O O . THR A 1 237 ? -1.408 -9.992 -14.306 1.00 89.69 237 THR A O 1
ATOM 1820 N N . MET A 1 238 ? -2.303 -8.752 -15.951 1.00 91.00 238 MET A N 1
ATOM 1821 C CA . MET A 1 238 ? -3.622 -8.629 -15.325 1.00 91.00 238 MET A CA 1
ATOM 1822 C C . MET A 1 238 ? -4.302 -9.989 -15.141 1.00 91.00 238 MET A C 1
ATOM 1824 O O . MET A 1 238 ? -4.819 -10.267 -14.061 1.00 91.00 238 MET A O 1
ATOM 1828 N N . VAL A 1 239 ? -4.278 -10.855 -16.158 1.00 95.12 239 VAL A N 1
ATOM 1829 C CA . VAL A 1 239 ? -4.881 -12.197 -16.087 1.00 95.12 239 VAL A CA 1
ATOM 1830 C C . VAL A 1 239 ? -4.212 -13.049 -15.007 1.00 95.12 239 VAL A C 1
ATOM 1832 O O . VAL A 1 239 ? -4.900 -13.643 -14.175 1.00 95.12 239 VAL A O 1
ATOM 1835 N N . ILE A 1 240 ? -2.878 -13.072 -14.970 1.00 94.69 240 ILE A N 1
ATOM 1836 C CA . ILE A 1 240 ? -2.113 -13.806 -13.954 1.00 94.69 240 ILE A CA 1
ATOM 1837 C C . ILE A 1 240 ? -2.417 -13.252 -12.560 1.00 94.69 240 ILE A C 1
ATOM 1839 O O . ILE A 1 240 ? -2.696 -14.020 -11.640 1.00 94.69 240 ILE A O 1
ATOM 1843 N N . TYR A 1 241 ? -2.423 -11.926 -12.400 1.00 94.31 241 TYR A N 1
ATOM 1844 C CA . TYR A 1 241 ? -2.726 -11.288 -11.123 1.00 94.31 241 TYR A CA 1
ATOM 1845 C C . TYR A 1 241 ? -4.146 -11.601 -10.633 1.00 94.31 241 TYR A C 1
ATOM 1847 O O . TYR A 1 241 ? -4.331 -11.906 -9.456 1.00 94.31 241 TYR A O 1
ATOM 1855 N N . LEU A 1 242 ? -5.145 -11.601 -11.522 1.00 95.94 242 LEU A N 1
ATOM 1856 C CA . LEU A 1 242 ? -6.507 -12.034 -11.196 1.00 95.94 242 LEU A CA 1
ATOM 1857 C C . LEU A 1 242 ? -6.548 -13.506 -10.762 1.00 95.94 242 LEU A C 1
ATOM 1859 O O . LEU A 1 242 ? -7.268 -13.842 -9.821 1.00 95.94 242 LEU A O 1
ATOM 1863 N N . GLY A 1 243 ? -5.738 -14.367 -11.384 1.00 96.94 243 GLY A N 1
ATOM 1864 C CA . GLY A 1 243 ? -5.550 -15.756 -10.962 1.00 96.94 243 GLY A CA 1
ATOM 1865 C C . GLY A 1 243 ? -4.972 -15.871 -9.549 1.00 96.94 243 GLY A C 1
ATOM 1866 O O . GLY A 1 243 ? -5.522 -16.592 -8.716 1.00 96.94 243 GLY A O 1
ATOM 1867 N N . ILE A 1 244 ? -3.916 -15.108 -9.244 1.00 96.69 244 ILE A N 1
ATOM 1868 C CA . ILE A 1 244 ? -3.315 -15.046 -7.900 1.00 96.69 244 ILE A CA 1
ATOM 1869 C C . ILE A 1 244 ? -4.340 -14.529 -6.883 1.00 96.69 244 ILE A C 1
ATOM 1871 O O . ILE A 1 244 ? -4.514 -15.131 -5.825 1.00 96.69 244 ILE A O 1
ATOM 1875 N N . ALA A 1 245 ? -5.061 -13.452 -7.199 1.00 95.62 245 ALA A N 1
ATOM 1876 C CA . ALA A 1 245 ? -6.081 -12.885 -6.324 1.00 95.62 245 ALA A CA 1
ATOM 1877 C C . ALA A 1 245 ? -7.214 -13.887 -6.044 1.00 95.62 245 ALA A C 1
ATOM 1879 O O . ALA A 1 245 ? -7.597 -14.076 -4.890 1.00 95.62 245 ALA A O 1
ATOM 1880 N N . GLY A 1 246 ? -7.710 -14.577 -7.075 1.00 96.06 246 GLY A N 1
ATOM 1881 C CA . GLY A 1 246 ? -8.721 -15.625 -6.938 1.00 96.06 246 GLY A CA 1
ATOM 1882 C C . GLY A 1 246 ? -8.238 -16.798 -6.083 1.00 96.06 246 GLY A C 1
ATOM 1883 O O . GLY A 1 246 ? -8.956 -17.241 -5.183 1.00 96.06 246 GLY A O 1
ATOM 1884 N N . PHE A 1 247 ? -7.000 -17.249 -6.301 1.00 96.25 247 PHE A N 1
ATOM 1885 C CA . PHE A 1 247 ? -6.357 -18.272 -5.478 1.00 96.25 247 PHE A CA 1
ATOM 1886 C C . PHE A 1 247 ? -6.283 -17.853 -4.005 1.00 96.25 247 PHE A C 1
ATOM 1888 O O . PHE A 1 247 ? -6.690 -18.619 -3.133 1.00 96.25 247 PHE A O 1
ATOM 1895 N N . LEU A 1 248 ? -5.833 -16.628 -3.715 1.00 95.94 248 LEU A N 1
ATOM 1896 C CA . LEU A 1 248 ? -5.726 -16.122 -2.345 1.00 95.94 248 LEU A CA 1
ATOM 1897 C C . LEU A 1 248 ? -7.093 -15.962 -1.677 1.00 95.94 248 LEU A C 1
ATOM 1899 O O . LEU A 1 248 ? -7.234 -16.330 -0.516 1.00 95.94 248 LEU A O 1
ATOM 1903 N N . ILE A 1 249 ? -8.111 -15.484 -2.399 1.00 95.38 249 ILE A N 1
ATOM 1904 C CA . ILE A 1 249 ? -9.488 -15.411 -1.891 1.00 95.38 249 ILE A CA 1
ATOM 1905 C C . ILE A 1 249 ? -10.000 -16.810 -1.528 1.00 95.38 249 ILE A C 1
ATOM 1907 O O . ILE A 1 249 ? -10.516 -17.013 -0.426 1.00 95.38 249 ILE A O 1
ATOM 1911 N N . GLY A 1 250 ? -9.845 -17.780 -2.434 1.00 95.00 250 GLY A N 1
ATOM 1912 C CA . GLY A 1 250 ? -10.256 -19.164 -2.202 1.00 95.00 250 GLY A CA 1
ATOM 1913 C C . GLY A 1 250 ? -9.529 -19.780 -1.009 1.00 95.00 250 GLY A C 1
ATOM 1914 O O . GLY A 1 250 ? -10.166 -20.349 -0.122 1.00 95.00 250 GLY A O 1
ATOM 1915 N N . LEU A 1 251 ? -8.211 -19.587 -0.936 1.00 94.31 251 LEU A N 1
ATOM 1916 C CA . LEU A 1 251 ? -7.391 -20.030 0.183 1.00 94.31 251 LEU A CA 1
ATOM 1917 C C . LEU A 1 251 ? -7.862 -19.407 1.501 1.00 94.31 251 LEU A C 1
ATOM 1919 O O . LEU A 1 251 ? -8.022 -20.134 2.476 1.00 94.31 251 LEU A O 1
ATOM 1923 N N . SER A 1 252 ? -8.140 -18.101 1.539 1.00 93.94 252 SER A N 1
ATOM 1924 C CA . SER A 1 252 ? -8.629 -17.427 2.746 1.00 93.94 252 SER A CA 1
ATOM 1925 C C . SER A 1 252 ? -9.980 -17.965 3.213 1.00 93.94 252 SER A C 1
ATOM 1927 O O . SER A 1 252 ? -10.179 -18.183 4.409 1.00 93.94 252 SER A O 1
ATOM 1929 N N . LEU A 1 253 ? -10.905 -18.217 2.285 1.00 93.44 253 LEU A N 1
ATOM 1930 C CA . LEU A 1 253 ? -12.222 -18.779 2.594 1.00 93.44 253 LEU A CA 1
ATOM 1931 C C . LEU A 1 253 ? -12.124 -20.209 3.135 1.00 93.44 253 LEU A C 1
ATOM 1933 O O . LEU A 1 253 ? -12.752 -20.535 4.144 1.00 93.44 253 LEU A O 1
ATOM 1937 N N . VAL A 1 254 ? -11.330 -21.058 2.479 1.00 93.81 254 VAL A N 1
ATOM 1938 C CA . VAL A 1 254 ? -11.118 -22.448 2.900 1.00 93.81 254 VAL A CA 1
ATOM 1939 C C . VAL A 1 254 ? -10.388 -22.487 4.240 1.00 93.81 254 VAL A C 1
ATOM 1941 O O . VAL A 1 254 ? -10.819 -23.191 5.147 1.00 93.81 254 VAL A O 1
ATOM 1944 N N . TRP A 1 255 ? -9.330 -21.695 4.408 1.00 92.44 255 TRP A N 1
ATOM 1945 C CA . TRP A 1 255 ? -8.537 -21.659 5.633 1.00 92.44 255 TRP A CA 1
ATOM 1946 C C . TRP A 1 255 ? -9.373 -21.259 6.846 1.00 92.44 255 TRP A C 1
ATOM 1948 O O . TRP A 1 255 ? -9.378 -21.971 7.848 1.00 92.44 255 TRP A O 1
ATOM 1958 N N . LEU A 1 256 ? -10.139 -20.169 6.745 1.00 90.44 256 LEU A N 1
ATOM 1959 C CA . LEU A 1 256 ? -10.956 -19.672 7.856 1.00 90.44 256 LEU A CA 1
ATOM 1960 C C . LEU A 1 256 ? -12.147 -20.576 8.201 1.00 90.44 256 LEU A C 1
ATOM 1962 O O . LEU A 1 256 ? -12.745 -20.417 9.265 1.00 90.44 256 LEU A O 1
ATOM 1966 N N . ARG A 1 257 ? -12.477 -21.551 7.343 1.00 88.88 257 ARG A N 1
ATOM 1967 C CA . ARG A 1 257 ? -13.434 -22.613 7.674 1.00 88.88 257 ARG A CA 1
ATOM 1968 C C . ARG A 1 257 ? -12.858 -23.616 8.676 1.00 88.88 257 ARG A C 1
ATOM 1970 O O . ARG A 1 257 ? -13.613 -24.158 9.478 1.00 88.88 257 ARG A O 1
ATOM 1977 N N . PHE A 1 258 ? -11.549 -23.860 8.632 1.00 87.88 258 PHE A N 1
ATOM 1978 C CA . PHE A 1 258 ? -10.874 -24.843 9.486 1.00 87.88 258 PHE A CA 1
ATOM 1979 C C . PHE A 1 258 ? -10.116 -24.202 10.656 1.00 87.88 258 PHE A C 1
ATOM 1981 O O . PHE A 1 258 ? -10.065 -24.777 11.742 1.00 87.88 258 PHE A O 1
ATOM 1988 N N . PHE A 1 259 ? -9.563 -23.001 10.470 1.00 85.56 259 PHE A N 1
ATOM 1989 C CA . PHE A 1 259 ? -8.686 -22.340 11.433 1.00 85.56 259 PHE A CA 1
ATOM 1990 C C . PHE A 1 259 ? -9.197 -20.945 11.802 1.00 85.56 259 PHE A C 1
ATOM 1992 O O . PHE A 1 259 ? -9.531 -20.132 10.948 1.00 85.56 259 PHE A O 1
ATOM 1999 N N . LYS A 1 260 ? -9.208 -20.632 13.105 1.00 78.69 260 LYS A N 1
ATOM 2000 C CA . LYS A 1 260 ? -9.679 -19.330 13.618 1.00 78.69 260 LYS A CA 1
ATOM 2001 C C . LYS A 1 260 ? -8.667 -18.185 13.462 1.00 78.69 260 LYS A C 1
ATOM 2003 O O . LYS A 1 260 ? -9.044 -17.034 13.650 1.00 78.69 260 LYS A O 1
ATOM 2008 N N . ARG A 1 261 ? -7.396 -18.491 13.183 1.00 77.00 261 ARG A N 1
ATOM 2009 C CA . ARG A 1 261 ? -6.288 -17.523 13.067 1.00 77.00 261 ARG A CA 1
ATOM 2010 C C . ARG A 1 261 ? -5.619 -17.646 11.705 1.00 77.00 261 ARG A C 1
ATOM 2012 O O . ARG A 1 261 ? -5.652 -18.722 11.103 1.00 77.00 261 ARG A O 1
ATOM 2019 N N . SER A 1 262 ? -5.005 -16.565 11.229 1.00 81.69 262 SER A N 1
ATOM 2020 C CA . SER A 1 262 ? -4.220 -16.621 9.994 1.00 81.69 262 SER A CA 1
ATOM 2021 C C . SER A 1 262 ? -2.960 -17.480 10.179 1.00 81.69 262 SER A C 1
ATOM 2023 O O . SER A 1 262 ? -2.484 -17.673 11.300 1.00 81.69 262 SER A O 1
ATOM 2025 N N . LEU A 1 263 ? -2.421 -18.020 9.081 1.00 80.81 263 LEU A N 1
ATOM 2026 C CA . LEU A 1 263 ? -1.255 -18.914 9.109 1.00 80.81 263 LEU A CA 1
ATOM 2027 C C . LEU A 1 263 ? -0.053 -18.257 9.802 1.00 80.81 263 LEU A C 1
ATOM 2029 O O . LEU A 1 263 ? 0.594 -18.861 10.655 1.00 80.81 263 LEU A O 1
ATOM 2033 N N . VAL A 1 264 ? 0.220 -17.001 9.454 1.00 82.81 264 VAL A N 1
ATOM 2034 C CA . VAL A 1 264 ? 1.362 -16.258 9.996 1.00 82.81 264 VAL A CA 1
ATOM 2035 C C . VAL A 1 264 ? 1.157 -15.916 11.468 1.00 82.81 264 VAL A C 1
ATOM 2037 O O . VAL A 1 264 ? 2.094 -16.043 12.248 1.00 82.81 264 VAL A O 1
ATOM 2040 N N . GLU A 1 265 ? -0.056 -15.548 11.885 1.00 80.38 265 GLU A N 1
ATOM 2041 C CA . GLU A 1 265 ? -0.351 -15.322 13.307 1.00 80.38 265 GLU A CA 1
ATOM 2042 C C . GLU A 1 265 ? -0.195 -16.602 14.130 1.00 80.38 265 GLU A C 1
ATOM 2044 O O . GLU A 1 265 ? 0.305 -16.556 15.252 1.00 80.38 265 GLU A O 1
ATOM 2049 N N . TRP A 1 266 ? -0.606 -17.751 13.584 1.00 80.62 266 TRP A N 1
ATOM 2050 C CA . TRP A 1 266 ? -0.422 -19.040 14.245 1.00 80.62 266 TRP A CA 1
ATOM 2051 C C . TRP A 1 266 ? 1.065 -19.356 14.456 1.00 80.62 266 TRP A C 1
ATOM 2053 O O . TRP A 1 266 ? 1.463 -19.684 15.574 1.00 80.62 266 TRP A O 1
ATOM 2063 N N . LEU A 1 267 ? 1.890 -19.172 13.419 1.00 82.25 267 LEU A N 1
ATOM 2064 C CA . LEU A 1 267 ? 3.344 -19.336 13.510 1.00 82.25 267 LEU A CA 1
ATOM 2065 C C . LEU A 1 267 ? 3.969 -18.353 14.505 1.00 82.25 267 LEU A C 1
ATOM 2067 O O . LEU A 1 267 ? 4.765 -18.756 15.349 1.00 82.25 267 LEU A O 1
ATOM 2071 N N . TRP A 1 268 ? 3.582 -17.079 14.438 1.00 81.94 268 TRP A N 1
ATOM 2072 C CA . TRP A 1 268 ? 4.103 -16.033 15.314 1.00 81.94 268 TRP A CA 1
ATOM 2073 C C . TRP A 1 268 ? 3.830 -16.337 16.787 1.00 81.94 268 TRP A C 1
ATOM 2075 O O . TRP A 1 268 ? 4.746 -16.287 17.607 1.00 81.94 268 TRP A O 1
ATOM 2085 N N . HIS A 1 269 ? 2.587 -16.689 17.128 1.00 81.06 269 HIS A N 1
ATOM 2086 C CA . HIS A 1 269 ? 2.229 -17.056 18.496 1.00 81.06 269 HIS A CA 1
ATOM 2087 C C . HIS A 1 269 ? 2.981 -18.304 18.961 1.00 81.06 269 HIS A C 1
ATOM 2089 O O . HIS A 1 269 ? 3.553 -18.286 20.045 1.00 81.06 269 HIS A O 1
ATOM 2095 N N . GLY A 1 270 ? 3.072 -19.341 18.122 1.00 82.31 270 GLY A N 1
ATOM 2096 C CA . GLY A 1 270 ? 3.829 -20.547 18.462 1.00 82.31 270 GLY A CA 1
ATOM 2097 C C . GLY A 1 270 ? 5.310 -20.265 18.738 1.00 82.31 270 GLY A C 1
ATOM 2098 O O . GLY A 1 270 ? 5.873 -20.783 19.703 1.00 82.31 270 GLY A O 1
ATOM 2099 N N . MET A 1 271 ? 5.937 -19.401 17.934 1.00 85.31 271 MET A N 1
ATOM 2100 C CA . MET A 1 271 ? 7.323 -18.977 18.151 1.00 85.31 271 MET A CA 1
ATOM 2101 C C . MET A 1 271 ? 7.478 -18.163 19.438 1.00 85.31 271 MET A C 1
ATOM 2103 O O . MET A 1 271 ? 8.393 -18.423 20.220 1.00 85.31 271 MET A O 1
ATOM 2107 N N . PHE A 1 272 ? 6.592 -17.194 19.674 1.00 86.50 272 PHE A N 1
ATOM 2108 C CA . PHE A 1 272 ? 6.639 -16.340 20.860 1.00 86.50 272 PHE A CA 1
ATOM 2109 C C . PHE A 1 272 ? 6.455 -17.140 22.155 1.00 86.50 272 PHE A C 1
ATOM 2111 O O . PHE A 1 272 ? 7.235 -16.979 23.098 1.00 86.50 272 PHE A O 1
ATOM 2118 N N . ASP A 1 273 ? 5.477 -18.045 22.181 1.00 88.06 273 ASP A N 1
ATOM 2119 C CA . ASP A 1 273 ? 5.196 -18.900 23.333 1.00 88.06 273 ASP A CA 1
ATOM 2120 C C . ASP A 1 273 ? 6.373 -19.855 23.596 1.00 88.06 273 ASP A C 1
ATOM 2122 O O . ASP A 1 273 ? 6.798 -20.037 24.739 1.00 88.06 273 ASP A O 1
ATOM 2126 N N . GLY A 1 274 ? 6.974 -20.406 22.533 1.00 87.94 274 GLY A N 1
ATOM 2127 C CA . GLY A 1 274 ? 8.152 -21.269 22.627 1.00 87.94 274 GLY A CA 1
ATOM 2128 C C . GLY A 1 274 ? 9.386 -20.561 23.197 1.00 87.94 274 GLY A C 1
ATOM 2129 O O . GLY A 1 274 ? 10.075 -21.119 24.058 1.00 87.94 274 GLY A O 1
ATOM 2130 N N . ILE A 1 275 ? 9.653 -19.327 22.753 1.00 87.56 275 ILE A N 1
ATOM 2131 C CA . ILE A 1 275 ? 10.762 -18.504 23.259 1.00 87.56 275 ILE A CA 1
ATOM 2132 C C . ILE A 1 275 ? 10.515 -18.113 24.717 1.00 87.56 275 ILE A C 1
ATOM 2134 O O . ILE A 1 275 ? 11.414 -18.273 25.543 1.00 87.56 275 ILE A O 1
ATOM 2138 N N . SER A 1 276 ? 9.304 -17.662 25.049 1.00 89.69 276 SER A N 1
ATOM 2139 C CA . SER A 1 276 ? 8.934 -17.271 26.416 1.00 89.69 276 SER A CA 1
ATOM 2140 C C . SER A 1 276 ? 9.114 -18.439 27.386 1.00 89.69 276 SER A C 1
ATOM 2142 O O . SER A 1 276 ? 9.852 -18.330 28.362 1.00 89.69 276 SER A O 1
ATOM 2144 N N . ALA A 1 277 ? 8.600 -19.621 27.035 1.00 89.19 277 ALA A N 1
ATOM 2145 C CA . ALA A 1 277 ? 8.781 -20.826 27.841 1.00 89.19 277 ALA A CA 1
ATOM 2146 C C . ALA A 1 277 ? 10.259 -21.245 27.986 1.00 89.19 277 ALA A C 1
ATOM 2148 O O . ALA A 1 277 ? 10.664 -21.810 29.005 1.00 89.19 277 ALA A O 1
ATOM 2149 N N . ALA A 1 278 ? 11.097 -21.012 26.969 1.00 89.62 278 ALA A N 1
ATOM 2150 C CA . ALA A 1 278 ? 12.533 -21.276 27.058 1.00 89.62 278 ALA A CA 1
ATOM 2151 C C . ALA A 1 278 ? 13.254 -20.296 28.000 1.00 89.62 278 ALA A C 1
ATOM 2153 O O . ALA A 1 278 ? 14.144 -20.718 28.744 1.00 89.62 278 ALA A O 1
ATOM 2154 N N . LEU A 1 279 ? 12.860 -19.021 27.992 1.00 89.88 279 LEU A N 1
ATOM 2155 C CA . LEU A 1 279 ? 13.395 -17.991 28.884 1.00 89.88 279 LEU A CA 1
ATOM 2156 C C . LEU A 1 279 ? 12.999 -18.246 30.340 1.00 89.88 279 LEU A C 1
ATOM 2158 O O . LEU A 1 279 ? 13.877 -18.228 31.205 1.00 89.88 279 LEU A O 1
ATOM 2162 N N . ASP A 1 280 ? 11.740 -18.601 30.593 1.00 91.69 280 ASP A N 1
ATOM 2163 C CA . ASP A 1 280 ? 11.245 -18.929 31.935 1.00 91.69 280 ASP A CA 1
ATOM 2164 C C . ASP A 1 280 ? 12.014 -20.116 32.534 1.00 91.69 280 ASP A C 1
ATOM 2166 O O . ASP A 1 280 ? 12.522 -20.050 33.656 1.00 91.69 280 ASP A O 1
ATOM 2170 N N . ARG A 1 281 ? 12.220 -21.182 31.743 1.00 91.38 281 ARG A N 1
ATOM 2171 C CA . ARG A 1 281 ? 13.040 -22.341 32.149 1.00 91.38 281 ARG A CA 1
ATOM 2172 C C . ARG A 1 281 ? 14.486 -21.959 32.467 1.00 91.38 281 ARG A C 1
ATOM 2174 O O . ARG A 1 281 ? 15.104 -22.561 33.346 1.00 91.38 281 ARG A O 1
ATOM 2181 N N . ARG A 1 282 ? 15.058 -20.990 31.747 1.00 89.38 282 ARG A N 1
ATOM 2182 C CA . ARG A 1 282 ? 16.427 -20.511 31.988 1.00 89.38 282 ARG A CA 1
ATOM 2183 C C . ARG A 1 282 ? 16.511 -19.691 33.274 1.00 89.38 282 ARG A C 1
ATOM 2185 O O . ARG A 1 282 ? 17.459 -19.891 34.027 1.00 89.38 282 ARG A O 1
ATOM 2192 N N . GLN A 1 283 ? 15.538 -18.819 33.542 1.00 88.50 283 GLN A N 1
ATOM 2193 C CA . GLN A 1 283 ? 15.485 -18.037 34.782 1.00 88.50 283 GLN A CA 1
ATOM 2194 C C . GLN A 1 283 ? 15.326 -18.930 36.014 1.00 88.50 283 GLN A C 1
ATOM 2196 O O . GLN A 1 283 ? 16.074 -18.766 36.975 1.00 88.50 283 GLN A O 1
ATOM 2201 N N . GLN A 1 284 ? 14.449 -19.936 35.953 1.00 88.06 284 GLN A N 1
ATOM 2202 C CA . GLN A 1 284 ? 14.271 -20.900 37.043 1.00 88.06 284 GLN A CA 1
ATOM 2203 C C . GLN A 1 284 ? 15.574 -21.646 37.381 1.00 88.06 284 GLN A C 1
ATOM 2205 O O . GLN A 1 284 ? 15.913 -21.785 38.552 1.00 88.06 284 GLN A O 1
ATOM 2210 N N . ARG A 1 285 ? 16.358 -22.058 36.371 1.00 86.25 285 ARG A N 1
ATOM 2211 C CA . ARG A 1 285 ? 17.670 -22.712 36.572 1.00 86.25 285 ARG A CA 1
ATOM 2212 C C . ARG A 1 285 ? 18.738 -21.803 37.185 1.00 86.25 285 ARG A C 1
ATOM 2214 O O . ARG A 1 285 ? 19.677 -22.313 37.788 1.00 86.25 285 ARG A O 1
ATOM 2221 N N . ILE A 1 286 ? 18.652 -20.493 36.958 1.00 87.56 286 ILE A N 1
ATOM 2222 C CA . ILE A 1 286 ? 19.578 -19.510 37.540 1.00 87.56 286 ILE A CA 1
ATOM 2223 C C . ILE A 1 286 ? 19.202 -19.239 38.999 1.00 87.56 286 ILE A C 1
ATOM 2225 O O . ILE A 1 286 ? 20.093 -19.132 39.825 1.00 87.56 286 ILE A O 1
ATOM 2229 N N . GLN A 1 287 ? 17.907 -19.169 39.319 1.00 81.94 287 GLN A N 1
ATOM 2230 C CA . GLN A 1 287 ? 17.421 -18.948 40.688 1.00 81.94 287 GLN A CA 1
ATOM 2231 C C . GLN A 1 287 ? 17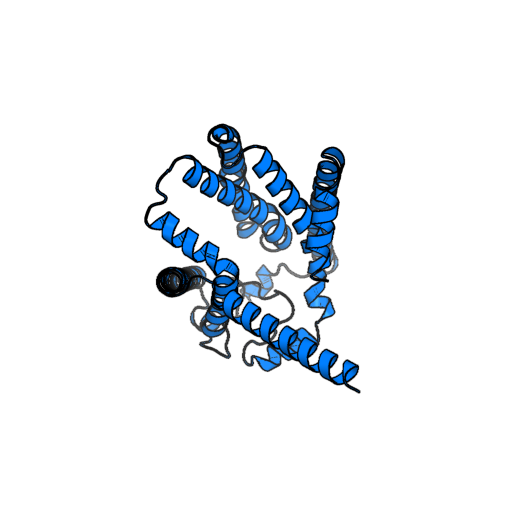.582 -20.172 41.601 1.00 81.94 287 GLN A C 1
ATOM 2233 O O . GLN A 1 287 ? 17.610 -20.024 42.817 1.00 81.94 287 GLN A O 1
ATOM 2238 N N . SER A 1 288 ? 17.670 -21.377 41.031 1.00 82.44 288 SER A N 1
ATOM 2239 C CA . SER A 1 288 ? 17.888 -22.622 41.775 1.00 82.44 288 SER A CA 1
ATOM 2240 C C . SER A 1 288 ? 19.369 -22.965 42.010 1.00 82.44 288 SER A C 1
ATOM 2242 O O . SER A 1 288 ? 19.658 -24.081 42.439 1.00 82.44 288 SER A O 1
ATOM 2244 N N . ARG A 1 289 ? 20.301 -22.082 41.635 1.00 70.69 289 ARG A N 1
ATOM 2245 C CA . ARG A 1 289 ? 21.751 -22.217 41.843 1.00 70.69 289 ARG A CA 1
ATOM 2246 C C . ARG A 1 289 ? 22.220 -21.177 42.844 1.00 70.69 289 ARG A C 1
ATOM 2248 O O . ARG A 1 289 ? 23.127 -21.530 43.623 1.00 70.69 289 ARG A O 1
#

Radius of gyration: 23.1 Å; Cα contacts (8 Å, |Δi|>4): 213; chains: 1; bounding box: 52×45×73 Å